Protein AF-A0A6G3YZV3-F1 (afdb_monomer_lite)

Structure (mmCIF, N/CA/C/O backbone):
data_AF-A0A6G3YZV3-F1
#
_entry.id   AF-A0A6G3YZV3-F1
#
loop_
_atom_site.group_PDB
_atom_site.id
_atom_site.type_symbol
_atom_site.label_atom_id
_atom_site.label_alt_id
_atom_site.label_comp_id
_atom_site.label_asym_id
_atom_site.label_entity_id
_atom_site.label_seq_id
_atom_site.pdbx_PDB_ins_code
_atom_site.Cartn_x
_atom_site.Cartn_y
_atom_site.Cartn_z
_atom_site.occupancy
_atom_site.B_iso_or_equiv
_atom_site.auth_seq_id
_atom_site.auth_comp_id
_atom_site.auth_asym_id
_atom_site.auth_atom_id
_atom_site.pdbx_PDB_model_num
ATOM 1 N N . MET A 1 1 ? -22.267 42.755 -6.526 1.00 36.94 1 MET A N 1
ATOM 2 C CA . MET A 1 1 ? -21.194 42.328 -7.449 1.00 36.94 1 MET A CA 1
ATOM 3 C C . MET A 1 1 ? -20.030 41.859 -6.596 1.00 36.94 1 MET A C 1
ATOM 5 O O . MET A 1 1 ? -19.203 42.670 -6.204 1.00 36.94 1 MET A O 1
ATOM 9 N N . GLU A 1 2 ? -20.039 40.585 -6.210 1.00 38.94 2 GLU A N 1
ATOM 10 C CA . GLU A 1 2 ? -18.930 39.961 -5.482 1.00 38.94 2 GLU A CA 1
ATOM 11 C C . GLU A 1 2 ? -17.816 39.616 -6.471 1.00 38.94 2 GLU A C 1
ATOM 13 O O . GLU A 1 2 ? -18.057 38.979 -7.495 1.00 38.94 2 GLU A O 1
ATOM 18 N N . THR A 1 3 ? -16.604 40.086 -6.192 1.00 43.03 3 THR A N 1
ATOM 19 C CA . THR A 1 3 ? -15.411 39.784 -6.979 1.00 43.03 3 THR A CA 1
ATOM 20 C C . THR A 1 3 ? -14.746 38.536 -6.404 1.00 43.03 3 THR A C 1
ATOM 22 O O . THR A 1 3 ? -14.088 38.584 -5.366 1.00 43.03 3 THR A O 1
ATOM 25 N N . SER A 1 4 ? -14.912 37.397 -7.080 1.00 42.75 4 SER A N 1
ATOM 26 C CA . SER A 1 4 ? -14.140 36.186 -6.791 1.00 42.75 4 SER A CA 1
ATOM 27 C C . SER A 1 4 ? -12.654 36.465 -7.024 1.00 42.75 4 SER A C 1
ATOM 29 O O . SER A 1 4 ? -12.211 36.655 -8.156 1.00 42.75 4 SER A O 1
ATOM 31 N N . LYS A 1 5 ? -11.874 36.517 -5.942 1.00 42.91 5 LYS A N 1
ATOM 32 C CA . LYS A 1 5 ? -10.411 36.574 -6.004 1.00 42.91 5 LYS A CA 1
ATOM 33 C C . LYS A 1 5 ? -9.869 35.161 -6.198 1.00 42.91 5 LYS A C 1
ATOM 35 O O . LYS A 1 5 ? -9.880 34.360 -5.270 1.00 42.91 5 LYS A O 1
ATOM 40 N N . SER A 1 6 ? -9.377 34.872 -7.396 1.00 34.59 6 SER A N 1
ATOM 41 C CA . SER A 1 6 ? -8.596 33.667 -7.675 1.00 34.59 6 SER A CA 1
ATOM 42 C C . SER A 1 6 ? -7.185 33.824 -7.101 1.00 34.59 6 SER A C 1
ATOM 44 O O . SER A 1 6 ? -6.475 34.768 -7.449 1.00 34.59 6 SER A O 1
ATOM 46 N N . LEU A 1 7 ? -6.775 32.911 -6.219 1.00 39.53 7 LEU A N 1
ATOM 47 C CA . LEU A 1 7 ? -5.383 32.790 -5.781 1.00 39.53 7 LEU A CA 1
ATOM 48 C C . LEU A 1 7 ? -4.605 31.962 -6.809 1.00 39.53 7 LEU A C 1
ATOM 50 O O . LEU A 1 7 ? -4.940 30.808 -7.061 1.00 39.53 7 LEU A O 1
ATOM 54 N N . ILE A 1 8 ? -3.557 32.555 -7.380 1.00 38.56 8 ILE A N 1
ATOM 55 C CA . ILE A 1 8 ? -2.564 31.860 -8.203 1.00 38.56 8 ILE A CA 1
ATOM 56 C C . ILE A 1 8 ? -1.338 31.627 -7.322 1.00 38.56 8 ILE A C 1
ATOM 58 O O . ILE A 1 8 ? -0.731 32.582 -6.839 1.00 38.56 8 ILE A O 1
ATOM 62 N N . ILE A 1 9 ? -0.982 30.362 -7.102 1.00 41.44 9 ILE A N 1
ATOM 63 C CA . ILE A 1 9 ? 0.268 29.981 -6.441 1.00 41.44 9 ILE A CA 1
ATOM 64 C C . ILE A 1 9 ? 1.315 29.802 -7.542 1.00 41.44 9 ILE A C 1
ATOM 66 O O . ILE A 1 9 ? 1.202 28.894 -8.362 1.00 41.44 9 ILE A O 1
ATOM 70 N N . ALA A 1 10 ? 2.319 30.676 -7.576 1.00 40.38 10 ALA A N 1
ATOM 71 C CA . ALA A 1 10 ? 3.478 30.515 -8.446 1.00 40.38 10 ALA A CA 1
ATOM 72 C C . ALA A 1 10 ? 4.600 29.817 -7.665 1.00 40.38 10 ALA A C 1
ATOM 74 O O . ALA A 1 10 ? 5.069 30.341 -6.654 1.00 40.38 10 ALA A O 1
ATOM 75 N N . LEU A 1 11 ? 5.042 28.645 -8.131 1.00 39.53 11 LEU A N 1
ATOM 76 C CA . LEU A 1 11 ? 6.294 28.053 -7.661 1.00 39.53 11 LEU A CA 1
ATOM 77 C C . LEU A 1 11 ? 7.450 28.833 -8.294 1.00 39.53 11 LEU A C 1
ATOM 79 O O . LEU A 1 11 ? 7.690 28.725 -9.496 1.00 39.53 11 LEU A O 1
ATOM 83 N N . VAL A 1 12 ? 8.156 29.624 -7.489 1.00 40.03 12 VAL A N 1
ATOM 84 C CA . VAL A 1 12 ? 9.384 30.299 -7.920 1.00 40.03 12 VAL A CA 1
ATOM 85 C C . VAL A 1 12 ? 10.558 29.337 -7.704 1.00 40.03 12 VAL A C 1
ATOM 87 O O . VAL A 1 12 ? 10.767 28.885 -6.576 1.00 40.03 12 VAL A O 1
ATOM 90 N N . PRO A 1 13 ? 11.335 28.996 -8.747 1.00 38.62 13 PRO A N 1
ATOM 91 C CA . PRO A 1 13 ? 12.540 28.193 -8.588 1.00 38.62 13 PRO A CA 1
ATOM 92 C C . PRO A 1 13 ? 13.545 28.902 -7.664 1.00 38.62 13 PRO A C 1
ATOM 94 O O . PRO A 1 13 ? 13.693 30.124 -7.752 1.00 38.62 13 PRO A O 1
ATOM 97 N N . PRO A 1 14 ? 14.311 28.166 -6.838 1.00 48.12 14 PRO A N 1
ATOM 98 C CA . PRO A 1 14 ? 15.181 28.747 -5.805 1.00 48.12 14 PRO A CA 1
ATOM 99 C C . PRO A 1 14 ? 16.233 29.723 -6.356 1.00 48.12 14 PRO A C 1
ATOM 101 O O . PRO A 1 14 ? 16.733 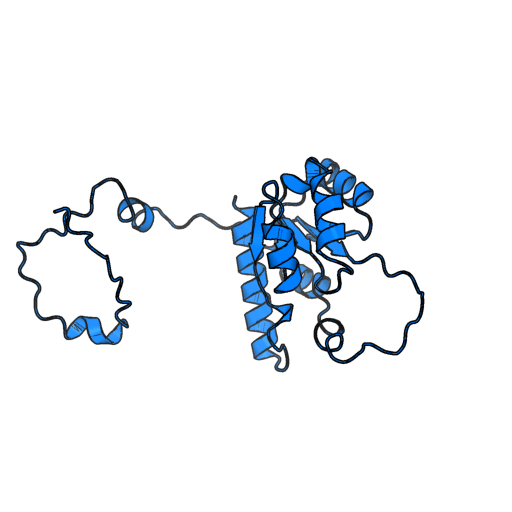30.581 -5.637 1.00 48.12 14 PRO A O 1
ATOM 104 N N . GLN A 1 15 ? 16.541 29.636 -7.649 1.00 42.00 15 GLN A N 1
ATOM 105 C CA . GLN A 1 15 ? 17.595 30.418 -8.297 1.00 42.00 15 GLN A CA 1
ATOM 106 C C . GLN A 1 15 ? 17.129 31.814 -8.745 1.00 42.00 15 GLN A C 1
ATOM 108 O O . GLN A 1 15 ? 17.954 32.651 -9.097 1.00 42.00 15 GLN A O 1
ATOM 113 N N . GLN A 1 16 ? 15.820 32.090 -8.705 1.00 42.53 16 GLN A N 1
ATOM 114 C CA . GLN A 1 16 ? 15.244 33.396 -9.055 1.00 42.53 16 GLN A CA 1
ATOM 115 C C . GLN A 1 16 ? 14.928 34.272 -7.831 1.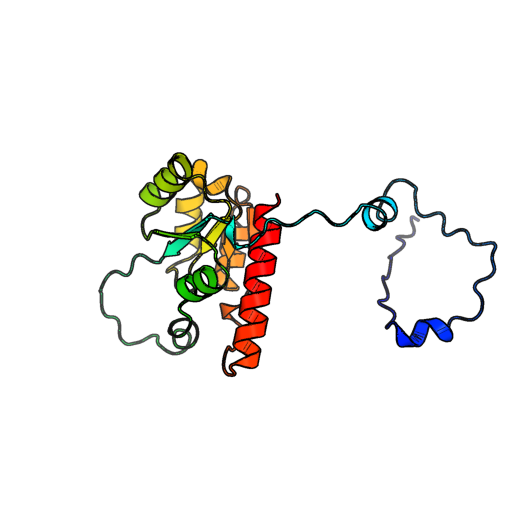00 42.53 16 GLN A C 1
ATOM 117 O O . GLN A 1 16 ? 14.504 35.414 -7.993 1.00 42.53 16 GLN A O 1
ATOM 122 N N . SER A 1 17 ? 15.192 33.790 -6.608 1.00 47.44 17 SER A N 1
ATOM 123 C CA . SER A 1 17 ? 14.938 34.554 -5.375 1.00 47.44 17 SER A CA 1
ATOM 124 C C . SER A 1 17 ? 15.786 35.828 -5.261 1.00 47.44 17 SER A C 1
ATOM 126 O O . SER A 1 17 ? 15.378 36.760 -4.580 1.00 47.44 17 SER A O 1
ATOM 128 N N . ALA A 1 18 ? 16.940 35.891 -5.934 1.00 45.91 18 ALA A N 1
ATOM 129 C CA . ALA A 1 18 ? 17.845 37.045 -5.906 1.00 45.91 18 ALA A CA 1
ATOM 130 C C . ALA A 1 18 ? 17.424 38.200 -6.841 1.00 45.91 18 ALA A C 1
ATOM 132 O O . ALA A 1 18 ? 18.008 39.277 -6.779 1.00 45.91 18 ALA A O 1
ATOM 133 N N . LEU A 1 19 ? 16.439 37.978 -7.721 1.00 43.38 19 LEU A N 1
ATOM 134 C CA . LEU A 1 19 ? 15.953 38.963 -8.702 1.00 43.38 19 LEU A CA 1
ATOM 135 C C . LEU A 1 19 ? 14.640 39.640 -8.282 1.00 43.38 19 LEU A C 1
ATOM 137 O O . LEU A 1 19 ? 14.215 40.608 -8.913 1.00 43.38 19 LEU A O 1
ATOM 141 N N . LEU A 1 20 ? 14.015 39.167 -7.201 1.00 44.22 20 LEU A N 1
ATOM 142 C CA . LEU A 1 20 ? 12.987 39.912 -6.484 1.00 44.22 20 LEU A CA 1
ATOM 143 C C . LEU A 1 20 ? 13.703 41.015 -5.705 1.00 44.22 20 LEU A C 1
ATOM 145 O O . LEU A 1 20 ? 14.197 40.786 -4.605 1.00 44.22 20 LEU A O 1
ATOM 149 N N . GLY A 1 21 ? 13.818 42.191 -6.329 1.00 42.72 21 GLY A N 1
ATOM 150 C CA . GLY A 1 21 ? 14.315 43.395 -5.669 1.00 42.72 21 GLY A CA 1
ATOM 151 C C . GLY A 1 21 ? 13.645 43.595 -4.309 1.00 42.72 21 GLY A C 1
ATOM 152 O O . GLY A 1 21 ? 12.504 43.170 -4.122 1.00 42.72 21 GLY A O 1
ATOM 153 N N . GLU A 1 22 ? 14.391 44.204 -3.384 1.00 42.81 22 GLU A N 1
ATOM 154 C CA . GLU A 1 22 ? 14.010 44.435 -1.987 1.00 42.81 22 GLU A CA 1
ATOM 155 C C . GLU A 1 22 ? 12.512 44.731 -1.861 1.00 42.81 22 GLU A C 1
ATOM 157 O O . GLU A 1 22 ? 12.022 45.791 -2.263 1.00 42.81 22 GLU A O 1
ATOM 162 N N . LEU A 1 23 ? 11.767 43.743 -1.362 1.00 47.50 23 LEU A N 1
ATOM 163 C CA . LEU A 1 23 ? 10.353 43.910 -1.075 1.00 47.50 23 LEU A CA 1
ATOM 164 C C . LEU A 1 23 ? 10.244 45.020 -0.019 1.00 47.50 23 LEU A C 1
ATOM 166 O O . LEU A 1 23 ? 10.905 44.918 1.016 1.00 47.50 23 LEU A O 1
ATOM 170 N N . PRO A 1 24 ? 9.453 46.082 -0.254 1.00 41.00 24 PRO A N 1
ATOM 171 C CA . PRO A 1 24 ? 9.311 47.156 0.716 1.00 41.00 24 PRO A CA 1
ATOM 172 C C . PRO A 1 24 ? 8.819 46.572 2.044 1.00 41.00 24 PRO A C 1
ATOM 174 O O . PRO A 1 24 ? 7.818 45.851 2.076 1.00 41.00 24 PRO A O 1
ATOM 177 N N . ALA A 1 25 ? 9.549 46.887 3.117 1.00 49.62 25 ALA A N 1
ATOM 178 C CA . ALA A 1 25 ? 9.408 46.326 4.463 1.00 49.62 25 ALA A CA 1
ATOM 179 C C . ALA A 1 25 ? 7.998 46.453 5.080 1.00 49.62 25 ALA A C 1
ATOM 181 O O . ALA A 1 25 ? 7.695 45.778 6.058 1.00 49.62 25 ALA A O 1
ATOM 182 N N . ASP A 1 26 ? 7.114 47.253 4.481 1.00 40.16 26 ASP A N 1
ATOM 183 C CA . ASP A 1 26 ? 5.794 47.586 5.027 1.00 40.16 26 ASP A CA 1
ATOM 184 C C . ASP A 1 26 ? 4.659 46.666 4.553 1.00 40.16 26 ASP A C 1
ATOM 186 O O . ASP A 1 26 ? 3.483 46.907 4.834 1.00 40.16 26 ASP A O 1
ATOM 190 N N . ARG A 1 27 ? 4.976 45.581 3.844 1.00 43.22 27 ARG A N 1
ATOM 191 C CA . ARG A 1 27 ? 4.049 44.457 3.705 1.00 43.22 27 ARG A CA 1
ATOM 192 C C . ARG A 1 27 ? 4.543 43.313 4.562 1.00 43.22 27 ARG A C 1
ATOM 194 O O . ARG A 1 27 ? 5.061 42.320 4.055 1.00 43.22 27 ARG A O 1
ATOM 201 N N . GLU A 1 28 ? 4.277 43.426 5.862 1.00 43.69 28 GLU A N 1
ATOM 202 C CA . GLU A 1 28 ? 3.943 42.239 6.633 1.00 43.69 28 GLU A CA 1
ATOM 203 C C . GLU A 1 28 ? 2.888 41.496 5.815 1.00 43.69 28 GLU A C 1
ATOM 205 O O . GLU A 1 28 ? 1.745 41.936 5.657 1.00 43.69 28 GLU A O 1
ATOM 210 N N . LEU A 1 29 ? 3.318 40.411 5.175 1.00 48.28 29 LEU A N 1
ATOM 211 C CA . LEU A 1 29 ? 2.427 39.378 4.702 1.00 48.28 29 LEU A CA 1
ATOM 212 C C . LEU A 1 29 ? 1.706 38.935 5.966 1.00 48.28 29 LEU A C 1
ATOM 214 O O . LEU A 1 29 ? 2.211 38.095 6.697 1.00 48.28 29 LEU A O 1
ATOM 218 N N . LEU A 1 30 ? 0.575 39.574 6.263 1.00 45.28 30 LEU A N 1
ATOM 219 C CA . LEU A 1 30 ? -0.385 39.155 7.265 1.00 45.28 30 LEU A CA 1
ATOM 220 C C . LEU A 1 30 ? -0.967 37.850 6.732 1.00 45.28 30 LEU A C 1
ATOM 222 O O . LEU A 1 30 ? -2.078 37.800 6.201 1.00 45.28 30 LEU A O 1
ATOM 226 N N . TRP A 1 31 ? -0.153 36.795 6.778 1.00 49.28 31 TRP A N 1
ATOM 227 C CA . TRP A 1 31 ? -0.632 35.438 6.689 1.00 49.28 31 TRP A CA 1
ATOM 228 C C . TRP A 1 31 ? -1.706 35.349 7.771 1.00 49.28 31 TRP A C 1
ATOM 230 O O . TRP A 1 31 ? -1.443 35.716 8.920 1.00 49.28 31 TRP A O 1
ATOM 240 N N . PRO A 1 32 ? -2.947 34.969 7.431 1.00 47.00 32 PRO A N 1
ATOM 241 C CA . PRO A 1 32 ? -3.948 34.759 8.458 1.00 47.00 32 PRO A CA 1
ATOM 242 C C . PRO A 1 32 ? -3.336 33.798 9.478 1.00 47.00 32 PRO A C 1
ATOM 244 O O . PRO A 1 32 ? -2.856 32.728 9.098 1.00 47.00 32 PRO A O 1
ATOM 247 N N . ALA A 1 33 ? -3.322 34.200 10.752 1.00 50.12 33 ALA A N 1
ATOM 248 C CA . ALA A 1 33 ? -2.628 33.531 11.860 1.00 50.12 33 ALA A CA 1
ATOM 249 C C . ALA A 1 33 ? -3.025 32.053 12.076 1.00 50.12 33 ALA A C 1
ATOM 251 O O . ALA A 1 33 ? -2.497 31.381 12.956 1.00 50.12 33 ALA A O 1
ATOM 252 N N . ASN A 1 34 ? -3.939 31.534 11.256 1.00 51.69 34 ASN A N 1
ATOM 253 C CA . ASN A 1 34 ? -4.623 30.272 11.450 1.00 51.69 34 ASN A CA 1
ATOM 254 C C . ASN A 1 34 ? -4.375 29.248 10.331 1.00 51.69 34 ASN A C 1
ATOM 256 O O . ASN A 1 34 ? -4.909 28.149 10.426 1.00 51.69 34 ASN A O 1
ATOM 260 N N . THR A 1 35 ? -3.600 29.540 9.280 1.00 60.69 35 THR A N 1
ATOM 261 C CA . THR A 1 35 ? -3.472 28.592 8.154 1.00 60.69 35 THR A CA 1
ATOM 262 C C . THR A 1 35 ? -2.111 28.660 7.459 1.00 60.69 35 THR A C 1
ATOM 264 O O . THR A 1 35 ? -1.636 29.731 7.095 1.00 60.69 35 THR A O 1
ATOM 267 N N . LEU A 1 36 ? -1.507 27.484 7.256 1.00 55.38 36 LEU A N 1
ATOM 268 C CA . LEU A 1 36 ? -0.228 27.186 6.586 1.00 55.38 36 LEU A CA 1
ATOM 269 C C . LEU A 1 36 ? 1.054 27.692 7.261 1.00 55.38 36 LEU A C 1
ATOM 271 O O . LEU A 1 36 ? 1.978 26.900 7.404 1.00 55.38 36 LEU A O 1
ATOM 275 N N . GLY A 1 37 ? 1.124 28.938 7.736 1.00 61.72 37 GLY A N 1
ATOM 276 C CA . GLY A 1 37 ? 2.330 29.447 8.415 1.00 61.72 37 GLY A CA 1
ATOM 277 C C . GLY A 1 37 ? 2.692 28.635 9.666 1.00 61.72 37 GLY A C 1
ATOM 278 O O . GLY A 1 37 ? 3.841 28.250 9.857 1.00 61.72 37 GLY A O 1
ATOM 279 N N . SER A 1 38 ? 1.686 28.273 10.465 1.00 59.91 38 SER A N 1
ATOM 280 C CA . SER A 1 38 ? 1.844 27.392 11.626 1.00 59.91 38 SER A CA 1
ATOM 281 C C . SER A 1 38 ? 2.246 25.963 11.252 1.00 59.91 38 SER A C 1
ATOM 283 O O . SER A 1 38 ? 3.000 25.345 11.992 1.00 59.91 38 SER A O 1
ATOM 285 N N . VAL A 1 39 ? 1.798 25.450 10.101 1.00 61.94 39 VAL A N 1
ATOM 286 C CA . VAL A 1 39 ? 2.167 24.115 9.591 1.00 61.94 39 VAL A CA 1
ATOM 287 C C . VAL A 1 39 ? 3.626 24.091 9.137 1.00 61.94 39 VAL A C 1
ATOM 289 O O . VAL A 1 39 ? 4.336 23.133 9.410 1.00 61.94 39 VAL A O 1
ATOM 292 N N . LEU A 1 40 ? 4.100 25.160 8.491 1.00 61.75 40 LEU A N 1
ATOM 293 C CA . LEU A 1 40 ? 5.492 25.276 8.039 1.00 61.75 40 LEU A CA 1
ATOM 294 C C . LEU A 1 40 ? 6.488 25.447 9.196 1.00 61.75 40 LEU A C 1
ATOM 296 O O . LEU A 1 40 ? 7.667 25.146 9.034 1.00 61.75 40 LEU A O 1
ATOM 300 N N . LEU A 1 41 ? 6.018 25.931 10.349 1.00 67.31 41 LEU A N 1
ATOM 301 C CA . LEU A 1 41 ? 6.812 26.099 11.570 1.00 67.31 41 LEU A CA 1
ATOM 302 C C . LEU A 1 41 ? 6.752 24.879 12.503 1.00 67.31 41 LEU A C 1
ATOM 304 O O . LEU A 1 41 ? 7.507 24.824 13.476 1.00 67.31 41 LEU A O 1
ATOM 308 N N . GLN A 1 42 ? 5.873 23.906 12.240 1.00 62.53 42 GLN A N 1
ATOM 309 C CA . GLN A 1 42 ? 5.866 22.647 12.980 1.00 62.53 42 GLN A CA 1
ATOM 310 C C . GLN A 1 42 ? 7.096 21.814 12.592 1.00 62.53 42 GLN A C 1
ATOM 312 O O . GLN A 1 42 ? 7.434 21.739 11.408 1.00 62.53 42 GLN A O 1
ATOM 317 N N . PRO A 1 43 ? 7.777 21.170 13.561 1.00 62.47 43 PRO A N 1
ATOM 318 C CA . PRO A 1 43 ? 8.809 20.204 13.222 1.00 62.47 43 PRO A CA 1
ATOM 319 C C . PRO A 1 43 ? 8.185 19.111 12.341 1.00 62.47 43 PRO A C 1
ATOM 321 O O . PRO A 1 43 ? 7.054 18.693 12.616 1.00 62.47 43 PRO A O 1
ATOM 324 N N . PRO A 1 44 ? 8.880 18.654 11.283 1.00 66.12 44 PRO A N 1
ATOM 325 C CA . PRO A 1 44 ? 8.351 17.610 10.421 1.00 66.12 44 PRO A CA 1
ATOM 326 C C . PRO A 1 44 ? 7.996 16.382 11.271 1.00 66.12 44 PRO A C 1
ATOM 328 O O . PRO A 1 44 ? 8.762 16.038 12.181 1.00 66.12 44 PRO A O 1
ATOM 331 N N . PRO A 1 45 ? 6.845 15.731 11.019 1.00 68.56 45 PRO A N 1
ATOM 332 C CA . PRO A 1 45 ? 6.451 14.550 11.773 1.00 68.56 45 PRO A CA 1
ATOM 333 C C . PRO A 1 45 ? 7.567 13.505 11.700 1.00 68.56 45 PRO A C 1
ATOM 335 O O . PRO A 1 45 ? 8.096 13.219 10.624 1.00 68.56 45 PRO A O 1
ATOM 338 N N . SER A 1 46 ? 7.957 12.952 12.851 1.00 78.31 46 SER A N 1
ATOM 339 C CA . SER A 1 46 ? 8.978 11.909 12.893 1.00 78.31 46 SER A CA 1
ATOM 340 C C . SER A 1 46 ? 8.408 10.643 12.271 1.00 78.31 46 SER A C 1
ATOM 342 O O . SER A 1 46 ? 7.490 10.034 12.822 1.00 78.31 46 SER A O 1
ATOM 344 N N . LEU A 1 47 ? 8.952 10.251 11.128 1.00 84.19 47 LEU A N 1
ATOM 345 C CA . LEU A 1 47 ? 8.507 9.059 10.430 1.00 84.19 47 LEU A CA 1
ATOM 346 C C . LEU A 1 47 ? 9.038 7.788 11.100 1.00 84.19 47 LEU A C 1
ATOM 348 O O . LEU A 1 47 ? 10.194 7.764 11.537 1.00 84.19 47 LEU A O 1
ATOM 352 N N . PRO A 1 48 ? 8.224 6.720 11.177 1.00 86.88 48 PRO A N 1
ATOM 353 C CA . PRO A 1 48 ? 8.669 5.445 11.717 1.00 86.88 48 PRO A CA 1
ATOM 354 C C . PRO A 1 48 ? 9.826 4.898 10.881 1.00 86.88 48 PRO A C 1
ATOM 356 O O . PRO A 1 48 ? 9.837 5.007 9.657 1.00 86.88 48 PRO A O 1
ATOM 359 N N . SER A 1 49 ? 10.824 4.302 11.530 1.00 89.75 49 SER A N 1
ATOM 360 C CA . SER A 1 49 ? 11.906 3.623 10.815 1.00 89.75 49 SER A CA 1
ATOM 361 C C . SER A 1 49 ? 11.363 2.394 10.067 1.00 89.75 49 SER A C 1
ATOM 363 O O . SER A 1 49 ? 10.517 1.693 10.626 1.00 89.75 49 SER A O 1
ATOM 365 N N . PRO A 1 50 ? 11.858 2.072 8.856 1.00 87.94 50 PRO A N 1
ATOM 366 C CA . PRO A 1 50 ? 11.321 0.966 8.055 1.00 87.94 50 PRO A CA 1
ATOM 367 C C . PRO A 1 50 ? 11.386 -0.392 8.770 1.00 87.94 50 PRO A C 1
ATOM 369 O O . PRO A 1 50 ? 10.460 -1.188 8.687 1.00 87.94 50 PRO A O 1
ATOM 372 N N . ASN A 1 51 ? 12.428 -0.618 9.577 1.00 91.56 51 ASN A N 1
ATOM 373 C CA . ASN A 1 51 ? 12.609 -1.838 10.371 1.00 91.56 51 ASN A CA 1
ATOM 374 C C . ASN A 1 51 ? 11.584 -2.050 11.500 1.00 91.56 51 ASN A C 1
ATOM 376 O O . ASN A 1 51 ? 11.582 -3.100 12.141 1.00 91.56 51 ASN A O 1
ATOM 380 N N . ARG A 1 52 ? 10.740 -1.053 11.776 1.00 92.56 52 ARG A N 1
ATOM 381 C CA . ARG A 1 52 ? 9.633 -1.154 12.732 1.00 92.56 52 ARG A CA 1
ATOM 382 C C . ARG A 1 52 ? 8.289 -1.375 12.050 1.00 92.56 52 ARG A C 1
ATOM 384 O O . ARG A 1 52 ? 7.327 -1.638 12.759 1.00 92.56 52 ARG A O 1
ATOM 391 N N . LEU A 1 53 ? 8.233 -1.274 10.721 1.00 95.56 53 LEU A N 1
ATOM 392 C CA . LEU A 1 53 ? 7.001 -1.419 9.963 1.00 95.56 53 LEU A CA 1
ATOM 393 C C . LEU A 1 53 ? 6.675 -2.892 9.728 1.00 95.56 53 LEU A C 1
ATOM 395 O O . LEU A 1 53 ? 7.504 -3.655 9.225 1.00 95.56 53 LEU A O 1
ATOM 399 N N . THR A 1 54 ? 5.443 -3.270 10.049 1.00 97.00 54 THR A N 1
ATOM 400 C CA . THR A 1 54 ? 4.821 -4.531 9.654 1.00 97.00 54 THR A CA 1
ATOM 401 C C . THR A 1 54 ? 3.794 -4.254 8.563 1.00 97.00 54 THR A C 1
ATOM 403 O O . THR A 1 54 ? 2.811 -3.553 8.779 1.00 97.00 54 THR A O 1
ATOM 406 N N . LEU A 1 55 ? 4.020 -4.804 7.378 1.00 97.25 55 LEU A N 1
ATOM 407 C CA . LEU A 1 55 ? 3.191 -4.606 6.197 1.00 97.25 55 LEU A CA 1
ATOM 408 C C . LEU A 1 55 ? 2.286 -5.815 5.988 1.00 97.25 55 LEU A C 1
ATOM 410 O O . LEU A 1 55 ? 2.742 -6.953 6.095 1.00 97.25 55 LEU A O 1
ATOM 414 N N . LEU A 1 56 ? 1.033 -5.568 5.630 1.00 97.56 56 LEU A N 1
ATOM 415 C CA . LEU A 1 56 ? 0.120 -6.578 5.111 1.00 97.56 56 LEU A CA 1
ATOM 416 C C . LEU A 1 56 ? 0.115 -6.488 3.580 1.00 97.56 56 LEU A C 1
ATOM 418 O O . LEU A 1 56 ? -0.400 -5.527 3.016 1.00 97.56 56 LEU A O 1
ATOM 422 N N . TYR A 1 57 ? 0.731 -7.451 2.903 1.00 96.50 57 TYR A N 1
ATOM 423 C CA . TYR A 1 57 ? 0.795 -7.494 1.445 1.00 96.50 57 TYR A CA 1
ATOM 424 C C . TYR A 1 57 ? -0.352 -8.352 0.905 1.00 96.50 57 TYR A C 1
ATOM 426 O O . TYR A 1 57 ? -0.379 -9.564 1.126 1.00 96.50 57 TYR A O 1
ATOM 434 N N . LEU A 1 58 ? -1.304 -7.704 0.234 1.00 94.94 58 LEU A N 1
ATOM 435 C CA . LEU A 1 58 ? -2.535 -8.302 -0.275 1.00 94.94 58 LEU A CA 1
ATOM 436 C C . LEU A 1 58 ? -2.325 -8.793 -1.708 1.00 94.94 58 LEU A C 1
ATOM 438 O O . LEU A 1 58 ? -2.173 -7.985 -2.626 1.00 94.94 58 LEU A O 1
ATOM 442 N N . LYS A 1 59 ? -2.307 -10.112 -1.884 1.00 91.44 59 LYS A N 1
ATOM 443 C CA . LYS A 1 59 ? -2.013 -10.794 -3.146 1.00 91.44 59 LYS A CA 1
ATOM 444 C C . LYS A 1 59 ? -3.294 -11.149 -3.896 1.00 91.44 59 LYS A C 1
ATOM 446 O O . LYS A 1 59 ? -4.319 -11.403 -3.268 1.00 91.44 59 LYS A O 1
ATOM 451 N N . PRO A 1 60 ? -3.244 -11.228 -5.234 1.00 82.50 60 PRO A N 1
ATOM 452 C CA . PRO A 1 60 ? -4.343 -11.794 -5.998 1.00 82.50 60 PRO A CA 1
ATOM 453 C C . PRO A 1 60 ? -4.528 -13.276 -5.681 1.00 82.50 60 PRO A C 1
ATOM 455 O O . PRO A 1 60 ? -3.558 -14.032 -5.606 1.00 82.50 60 PRO A O 1
ATOM 458 N N . ILE A 1 61 ? -5.788 -13.703 -5.606 1.00 75.81 61 ILE A N 1
ATOM 459 C CA . ILE A 1 61 ? -6.145 -15.119 -5.685 1.00 75.81 61 ILE A CA 1
ATOM 460 C C . ILE A 1 61 ? -5.958 -15.539 -7.144 1.00 75.81 61 ILE A C 1
ATOM 462 O O . ILE A 1 61 ? -6.824 -15.314 -7.993 1.00 75.81 61 ILE A O 1
ATOM 466 N N . ILE A 1 62 ? -4.799 -16.112 -7.464 1.00 65.81 62 ILE A N 1
ATOM 467 C CA . ILE A 1 62 ? -4.543 -16.660 -8.796 1.00 65.81 62 ILE A CA 1
ATOM 468 C C . ILE A 1 62 ? -5.290 -17.990 -8.880 1.00 65.81 62 ILE A C 1
ATOM 470 O O . ILE A 1 62 ? -4.823 -19.017 -8.397 1.00 65.81 62 ILE A O 1
ATOM 474 N N . SER A 1 63 ? -6.472 -17.977 -9.491 1.00 56.53 63 SER A N 1
ATOM 475 C CA . SER A 1 63 ? -7.077 -19.220 -9.966 1.00 56.53 63 SER A CA 1
ATOM 476 C C . SER A 1 63 ? -6.247 -19.696 -11.158 1.00 56.53 63 SER A C 1
ATOM 478 O O . SER A 1 63 ? -6.113 -18.952 -12.126 1.00 56.53 63 SER A O 1
ATOM 480 N N . GLU A 1 64 ? -5.682 -20.903 -11.099 1.00 52.25 64 GLU A N 1
ATOM 481 C CA . GLU A 1 64 ? -4.854 -21.532 -12.151 1.00 52.25 64 GLU A CA 1
ATOM 482 C C . GLU A 1 64 ? -5.633 -21.847 -13.454 1.00 52.25 64 GLU A C 1
ATOM 484 O O . GLU A 1 64 ? -5.407 -22.862 -14.107 1.00 52.25 64 GLU A O 1
ATOM 489 N N . ILE A 1 65 ? -6.586 -21.005 -13.857 1.00 47.12 65 ILE A N 1
ATOM 490 C CA . ILE A 1 65 ? -7.343 -21.181 -15.093 1.00 47.12 65 ILE A CA 1
ATOM 491 C C . ILE A 1 65 ? -6.650 -20.382 -16.198 1.00 47.12 65 ILE A C 1
ATOM 493 O O . ILE A 1 65 ? -6.922 -19.198 -16.414 1.00 47.12 65 ILE A O 1
ATOM 497 N N . GLU A 1 66 ? -5.739 -21.070 -16.883 1.00 44.53 66 GLU A N 1
ATOM 498 C CA . GLU A 1 66 ? -5.061 -20.657 -18.113 1.00 44.53 66 GLU A CA 1
ATOM 499 C C . GLU A 1 66 ? -6.008 -19.928 -19.089 1.00 44.53 66 GLU A C 1
ATOM 501 O O . GLU A 1 66 ? -6.922 -20.525 -19.655 1.00 44.53 66 GLU A O 1
ATOM 506 N N . HIS A 1 67 ? -5.762 -18.639 -19.343 1.00 42.31 67 HIS A N 1
ATOM 507 C CA . HIS A 1 67 ? -6.333 -17.912 -20.482 1.00 42.31 67 HIS A CA 1
ATOM 508 C C . HIS A 1 67 ? -5.199 -17.204 -21.246 1.00 42.31 67 HIS A C 1
ATOM 510 O O . HIS A 1 67 ? -4.776 -16.122 -20.839 1.00 42.31 67 HIS A O 1
ATOM 516 N N . PRO A 1 68 ? -4.697 -17.773 -22.363 1.00 41.47 68 PRO A N 1
ATOM 517 C CA . PRO A 1 68 ? -3.457 -17.323 -23.013 1.00 41.47 68 PRO A CA 1
ATOM 518 C C . PRO A 1 68 ? -3.536 -16.025 -23.845 1.00 41.47 68 PRO A C 1
ATOM 520 O O . PRO A 1 68 ? -2.643 -15.774 -24.656 1.00 41.47 68 PRO A O 1
ATOM 523 N N . HIS A 1 69 ? -4.595 -15.208 -23.755 1.00 41.72 69 HIS A N 1
ATOM 524 C CA . HIS A 1 69 ? -4.908 -14.246 -24.833 1.00 41.72 69 HIS A CA 1
ATOM 525 C C . HIS A 1 69 ? -5.124 -12.771 -24.444 1.00 41.72 69 HIS A C 1
ATOM 527 O O . HIS A 1 69 ? -5.628 -12.009 -25.264 1.00 41.72 69 HIS A O 1
ATOM 533 N N . GLN A 1 70 ? -4.665 -12.305 -23.275 1.00 44.59 70 GLN A N 1
ATOM 534 C CA . GLN A 1 70 ? -4.672 -10.863 -22.941 1.00 44.59 70 GLN A CA 1
ATOM 535 C C . GLN A 1 70 ? -3.347 -10.368 -22.323 1.00 44.59 70 GLN A C 1
ATOM 537 O O . GLN A 1 70 ? -3.319 -9.738 -21.274 1.00 44.59 70 GLN A O 1
ATOM 542 N N . HIS A 1 71 ? -2.215 -10.618 -22.989 1.00 46.78 71 HIS A N 1
ATOM 543 C CA . HIS A 1 71 ? -0.872 -10.382 -22.430 1.00 46.78 71 HIS A CA 1
ATOM 544 C C . HIS A 1 71 ? -0.113 -9.153 -22.972 1.00 46.78 71 HIS A C 1
ATOM 546 O O . HIS A 1 71 ? 1.102 -9.226 -23.157 1.00 46.78 71 HIS A O 1
ATOM 552 N N . GLN A 1 72 ? -0.761 -8.009 -23.225 1.00 46.34 72 GLN A N 1
ATOM 553 C CA . GLN A 1 72 ? -0.011 -6.796 -23.623 1.00 46.34 72 GLN A CA 1
ATOM 554 C C . GLN A 1 72 ? 0.191 -5.750 -22.518 1.00 46.34 72 GLN A C 1
ATOM 556 O O . GLN A 1 72 ? 1.132 -4.976 -22.631 1.00 46.34 72 GLN A O 1
ATOM 561 N N . HIS A 1 73 ? -0.558 -5.790 -21.408 1.00 45.09 73 HIS A N 1
ATOM 562 C CA . HIS A 1 73 ? -0.327 -4.893 -20.257 1.00 45.09 73 HIS A CA 1
ATOM 563 C C . HIS A 1 73 ? 0.217 -5.600 -18.996 1.00 45.09 73 HIS A C 1
ATOM 565 O O . HIS A 1 73 ? 0.637 -4.938 -18.057 1.00 45.09 73 HIS A O 1
ATOM 571 N N . GLN A 1 74 ? 0.278 -6.938 -18.971 1.00 47.28 74 GLN A N 1
ATOM 572 C CA . GLN A 1 74 ? 0.682 -7.715 -17.781 1.00 47.28 74 GLN A CA 1
ATOM 573 C C . GLN A 1 74 ? 2.203 -7.916 -17.614 1.00 47.28 74 GLN A C 1
ATOM 575 O O . GLN A 1 74 ? 2.645 -8.410 -16.581 1.00 47.28 74 GLN A O 1
ATOM 580 N N . HIS A 1 75 ? 3.029 -7.552 -18.601 1.00 44.38 75 HIS A N 1
ATOM 581 C CA . HIS A 1 75 ? 4.445 -7.950 -18.621 1.00 44.38 75 HIS A CA 1
ATOM 582 C C . HIS A 1 75 ? 5.403 -7.067 -17.797 1.00 44.38 75 HIS A C 1
ATOM 584 O O . HIS A 1 75 ? 6.551 -7.463 -17.609 1.00 44.38 75 HIS A O 1
ATOM 590 N N . GLN A 1 76 ? 4.978 -5.907 -17.283 1.00 48.53 76 GLN A N 1
ATOM 591 C CA . GLN A 1 76 ? 5.871 -5.020 -16.513 1.00 48.53 76 GLN A CA 1
ATOM 592 C C . GLN A 1 76 ? 5.768 -5.210 -14.991 1.00 48.53 76 GLN A C 1
ATOM 594 O O . GLN A 1 76 ? 6.788 -5.174 -14.305 1.00 48.53 76 GLN A O 1
ATOM 599 N N . ALA A 1 77 ? 4.577 -5.495 -14.456 1.00 48.56 77 ALA A N 1
ATOM 600 C CA . ALA A 1 77 ? 4.379 -5.696 -13.017 1.00 48.56 77 ALA A CA 1
ATOM 601 C C . ALA A 1 77 ? 4.898 -7.059 -12.507 1.00 48.56 77 ALA A C 1
ATOM 603 O O . ALA A 1 77 ? 5.325 -7.162 -11.360 1.00 48.56 77 ALA A O 1
ATOM 604 N N . GLY A 1 78 ? 4.950 -8.088 -13.366 1.00 49.19 78 GLY A N 1
ATOM 605 C CA . GLY A 1 78 ? 5.415 -9.437 -13.004 1.00 49.19 78 GLY A CA 1
ATOM 606 C C . GLY A 1 78 ? 6.919 -9.576 -12.712 1.00 49.19 78 GLY A C 1
ATOM 607 O O . GLY A 1 78 ? 7.355 -10.637 -12.275 1.00 49.19 78 GLY A O 1
ATOM 608 N N . LEU A 1 79 ? 7.724 -8.529 -12.936 1.00 52.44 79 LEU A N 1
ATOM 609 C CA . LEU A 1 79 ? 9.176 -8.540 -12.696 1.00 52.44 79 LEU A CA 1
ATOM 610 C C . LEU A 1 79 ? 9.591 -7.935 -11.345 1.00 52.44 79 LEU A C 1
ATOM 612 O O . LEU A 1 79 ? 10.760 -8.032 -10.966 1.00 52.44 79 LEU A O 1
ATOM 616 N N . LEU A 1 80 ? 8.664 -7.319 -10.607 1.00 67.69 80 LEU A N 1
ATOM 617 C CA . LEU A 1 80 ? 8.958 -6.678 -9.328 1.00 67.69 80 LEU A CA 1
ATOM 618 C C . LEU A 1 80 ? 8.522 -7.581 -8.177 1.00 67.69 80 LEU A C 1
ATOM 620 O O . LEU A 1 80 ? 7.350 -7.63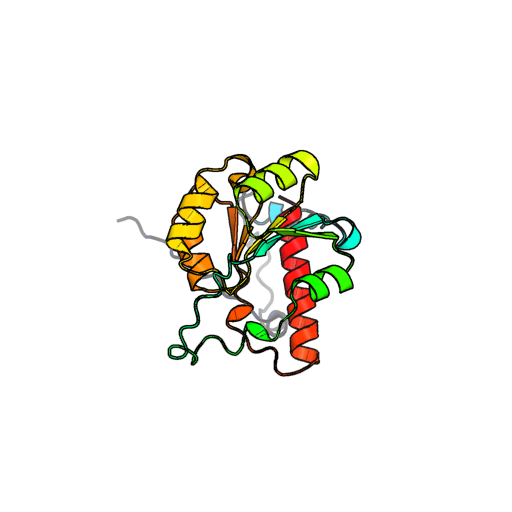5 -7.817 1.00 67.69 80 LEU A O 1
ATOM 624 N N . ASN A 1 81 ? 9.483 -8.258 -7.549 1.00 84.50 81 ASN A N 1
ATOM 625 C CA . ASN A 1 81 ? 9.256 -8.917 -6.265 1.00 84.50 81 ASN A CA 1
ATOM 626 C C . ASN A 1 81 ? 9.181 -7.853 -5.150 1.00 84.50 81 ASN A C 1
ATOM 628 O O . ASN A 1 81 ? 10.145 -7.620 -4.417 1.00 84.50 81 ASN A O 1
ATOM 632 N N . LEU A 1 82 ? 8.043 -7.153 -5.082 1.00 88.69 82 LEU A N 1
ATOM 633 C CA . LEU A 1 82 ? 7.774 -6.077 -4.124 1.00 88.69 82 LEU A CA 1
ATOM 634 C C . LEU A 1 82 ? 7.966 -6.513 -2.660 1.00 88.69 82 LEU A C 1
ATOM 636 O O . LEU A 1 82 ? 8.630 -5.772 -1.930 1.00 88.69 82 LEU A O 1
ATOM 640 N N . PRO A 1 83 ? 7.499 -7.702 -2.217 1.00 91.94 83 PRO A N 1
ATOM 641 C CA . PRO A 1 83 ? 7.793 -8.197 -0.873 1.00 91.94 83 PRO A CA 1
ATOM 642 C C . PRO A 1 83 ? 9.291 -8.206 -0.550 1.00 91.94 83 PRO A C 1
ATOM 644 O O . PRO A 1 83 ? 9.693 -7.714 0.506 1.00 91.94 83 PRO A O 1
ATOM 647 N N . SER A 1 84 ? 10.135 -8.680 -1.474 1.00 91.62 84 SER A N 1
ATOM 648 C CA . SER A 1 84 ? 11.591 -8.666 -1.284 1.00 91.62 84 SER A CA 1
ATOM 649 C C . SER A 1 84 ? 12.168 -7.255 -1.211 1.00 91.62 84 SER A C 1
ATOM 651 O O . SER A 1 84 ? 13.086 -7.022 -0.429 1.00 91.62 84 SER A O 1
ATOM 653 N N . ILE A 1 85 ? 11.626 -6.295 -1.968 1.00 90.62 85 ILE A N 1
ATOM 654 C CA . ILE A 1 85 ? 12.036 -4.890 -1.851 1.00 90.62 85 ILE A CA 1
ATOM 655 C C . ILE A 1 85 ? 11.790 -4.407 -0.422 1.00 90.62 85 ILE A C 1
ATOM 657 O O . ILE A 1 85 ? 12.717 -3.929 0.218 1.00 90.62 85 ILE A O 1
ATOM 661 N N . PHE A 1 86 ? 10.588 -4.584 0.123 1.00 92.50 86 PHE A N 1
ATOM 662 C CA . PHE A 1 86 ? 10.283 -4.113 1.477 1.00 92.50 86 PHE A CA 1
ATOM 663 C C . PHE A 1 86 ? 11.149 -4.789 2.546 1.00 92.50 86 PHE A C 1
ATOM 665 O O . PHE A 1 86 ? 11.644 -4.121 3.456 1.00 92.50 86 PHE A O 1
ATOM 672 N N . GLN A 1 87 ? 11.398 -6.092 2.401 1.00 93.56 87 GLN A N 1
ATOM 673 C CA . GLN A 1 87 ? 12.286 -6.845 3.289 1.00 93.56 87 GLN A CA 1
ATOM 674 C C . GLN A 1 87 ? 13.731 -6.327 3.245 1.00 93.56 87 GLN A C 1
ATOM 676 O O . GLN A 1 87 ? 14.367 -6.228 4.293 1.00 93.56 87 GLN A O 1
ATOM 681 N N . ASN A 1 88 ? 14.239 -5.922 2.074 1.00 92.81 88 ASN A N 1
ATOM 682 C CA . ASN A 1 88 ? 15.583 -5.345 1.938 1.00 92.81 88 ASN A CA 1
ATOM 683 C C . ASN A 1 88 ? 15.740 -4.015 2.693 1.00 92.81 88 ASN A C 1
ATOM 685 O O . ASN A 1 88 ? 16.835 -3.693 3.149 1.00 92.81 88 ASN A O 1
ATOM 689 N N . PHE A 1 89 ? 14.651 -3.262 2.870 1.00 91.19 89 PHE A N 1
ATOM 690 C CA . PHE A 1 89 ? 14.629 -2.061 3.712 1.00 91.19 89 PHE A CA 1
ATOM 691 C C . PHE A 1 89 ? 14.359 -2.372 5.194 1.00 91.19 89 PHE A C 1
ATOM 693 O O . PHE A 1 89 ? 14.349 -1.465 6.024 1.00 91.19 89 PHE A O 1
ATOM 700 N N . GLY A 1 90 ? 14.190 -3.646 5.553 1.00 93.25 90 GLY A N 1
ATOM 701 C CA . GLY A 1 90 ? 13.988 -4.117 6.921 1.00 93.25 90 GLY A CA 1
ATOM 702 C C . GLY A 1 90 ? 12.526 -4.214 7.353 1.00 93.25 90 GLY A C 1
ATOM 703 O O . GLY A 1 90 ? 12.276 -4.589 8.497 1.00 93.25 90 GLY A O 1
ATOM 704 N N . CYS A 1 91 ? 11.564 -3.909 6.479 1.00 95.31 91 CYS A N 1
ATOM 705 C CA . CYS A 1 91 ? 10.148 -4.055 6.802 1.00 95.31 91 CYS A CA 1
ATOM 706 C C . CYS A 1 91 ? 9.802 -5.532 7.021 1.00 95.31 91 CYS A C 1
ATOM 708 O O . CYS A 1 91 ? 10.241 -6.417 6.280 1.00 95.31 91 CYS A O 1
ATOM 710 N N . ARG A 1 92 ? 8.944 -5.805 8.000 1.00 96.56 92 ARG A N 1
ATOM 711 C CA . ARG A 1 92 ? 8.359 -7.130 8.187 1.00 96.56 92 ARG A CA 1
ATOM 712 C C . ARG A 1 92 ? 7.142 -7.263 7.277 1.00 96.56 92 ARG A C 1
ATOM 714 O O . ARG A 1 92 ? 6.236 -6.449 7.363 1.00 96.56 92 ARG A O 1
ATOM 721 N N . VAL A 1 93 ? 7.093 -8.286 6.429 1.00 96.81 93 VAL A N 1
ATOM 722 C CA . VAL A 1 93 ? 6.001 -8.461 5.454 1.00 96.81 93 VAL A CA 1
ATOM 723 C C . VAL A 1 93 ? 5.164 -9.686 5.813 1.00 96.81 93 VAL A C 1
ATOM 725 O O . VAL A 1 93 ? 5.709 -10.762 6.048 1.00 96.81 93 VAL A O 1
ATOM 728 N N . LEU A 1 94 ? 3.845 -9.510 5.871 1.00 96.75 94 LEU A N 1
ATOM 729 C CA . LEU A 1 94 ? 2.842 -10.562 6.005 1.00 96.75 94 LEU A CA 1
ATOM 730 C C . LEU A 1 94 ? 2.094 -10.662 4.677 1.00 96.75 94 LEU A C 1
ATOM 732 O O . LEU A 1 94 ? 1.307 -9.780 4.345 1.00 96.75 94 LEU A O 1
ATOM 736 N N . GLU A 1 95 ? 2.371 -11.703 3.905 1.00 95.25 95 GLU A N 1
ATOM 737 C CA . GLU A 1 95 ? 1.686 -11.959 2.638 1.00 95.25 95 GLU A CA 1
ATOM 738 C C . GLU A 1 95 ? 0.392 -12.734 2.878 1.00 95.25 95 GLU A C 1
ATOM 740 O O . GLU A 1 95 ? 0.377 -13.692 3.652 1.00 95.25 95 GLU A O 1
ATOM 745 N N . VAL A 1 96 ? -0.682 -12.328 2.205 1.00 94.94 96 VAL A N 1
ATOM 746 C CA . VAL A 1 96 ? -1.985 -12.990 2.287 1.00 94.94 96 VAL A CA 1
ATOM 747 C C . VAL A 1 96 ? -2.749 -12.797 0.981 1.00 94.94 96 VAL A C 1
ATOM 749 O O . VAL A 1 96 ? -2.686 -11.728 0.380 1.00 94.94 96 VAL A O 1
ATOM 752 N N . ASP A 1 97 ? -3.442 -13.832 0.526 1.00 91.19 97 ASP A N 1
ATOM 753 C CA . ASP A 1 97 ? -4.273 -13.838 -0.685 1.00 91.19 97 ASP A CA 1
ATOM 754 C C . ASP A 1 97 ? -5.780 -13.846 -0.377 1.00 91.19 97 ASP A C 1
ATOM 756 O O . ASP A 1 97 ? -6.587 -13.499 -1.233 1.00 91.19 97 ASP A O 1
ATOM 760 N N . ASP A 1 98 ? -6.163 -14.181 0.854 1.00 92.06 98 ASP A N 1
ATOM 761 C CA . ASP A 1 98 ? -7.546 -14.194 1.318 1.00 92.06 98 ASP A CA 1
ATOM 762 C C . ASP A 1 98 ? -7.877 -13.014 2.252 1.00 92.06 98 ASP A C 1
ATOM 764 O O . ASP A 1 98 ? -7.153 -12.698 3.202 1.00 92.06 98 ASP A O 1
ATOM 768 N N . LEU A 1 99 ? -9.018 -12.365 2.010 1.00 93.62 99 LEU A N 1
ATOM 769 C CA . LEU A 1 99 ? -9.440 -11.186 2.767 1.00 93.62 99 LEU A CA 1
ATOM 770 C C . LEU A 1 99 ? -9.874 -11.514 4.208 1.00 93.62 99 LEU A C 1
ATOM 772 O O . LEU A 1 99 ? -9.649 -10.696 5.106 1.00 93.62 99 LEU A O 1
ATOM 776 N N . GLU A 1 100 ? -10.445 -12.695 4.473 1.00 93.19 100 GLU A N 1
ATOM 777 C CA . GLU A 1 100 ? -10.785 -13.093 5.847 1.00 93.19 100 GLU A CA 1
ATOM 778 C C . GLU A 1 100 ? -9.512 -13.331 6.670 1.00 93.19 100 GLU A C 1
ATOM 780 O O . GLU A 1 100 ? -9.379 -12.831 7.795 1.00 93.19 100 GLU A O 1
ATOM 785 N N . GLN A 1 101 ? -8.529 -14.021 6.085 1.00 94.69 101 GLN A N 1
ATOM 786 C CA . GLN A 1 101 ? -7.206 -14.185 6.683 1.00 94.69 101 GLN A CA 1
ATOM 787 C C . GLN A 1 101 ? -6.506 -12.842 6.894 1.00 94.69 101 GLN A C 1
ATOM 789 O O . GLN A 1 101 ? -5.905 -12.627 7.949 1.00 94.69 101 GLN A O 1
ATOM 794 N N . ALA A 1 102 ? -6.617 -11.910 5.945 1.00 96.31 102 ALA A N 1
ATOM 795 C CA . ALA A 1 102 ? -6.076 -10.563 6.082 1.00 96.31 102 ALA A CA 1
ATOM 796 C C . ALA A 1 102 ? -6.670 -9.844 7.307 1.00 96.31 102 ALA A C 1
ATOM 798 O O . ALA A 1 102 ? -5.930 -9.259 8.106 1.00 96.31 102 ALA A O 1
ATOM 799 N N . GLY A 1 103 ? -7.988 -9.946 7.510 1.00 95.75 103 GLY A N 1
ATOM 800 C CA . GLY A 1 103 ? -8.670 -9.417 8.694 1.00 95.75 103 GLY A CA 1
ATOM 801 C C . GLY A 1 103 ? -8.170 -10.049 9.999 1.00 95.75 103 GLY A C 1
ATOM 802 O O . GLY A 1 103 ? -7.916 -9.348 10.984 1.00 95.75 103 GLY A O 1
ATOM 803 N N . LEU A 1 104 ? -7.941 -11.366 10.013 1.00 95.88 104 LEU A N 1
ATOM 804 C CA . LEU A 1 104 ? -7.360 -12.056 11.167 1.00 95.88 104 LEU A CA 1
ATOM 805 C C . LEU A 1 104 ? -5.929 -11.581 11.461 1.00 95.88 104 LEU A C 1
ATOM 807 O O . LEU A 1 104 ? -5.609 -11.265 12.610 1.00 95.88 104 LEU A O 1
ATOM 811 N N . LEU A 1 105 ? -5.076 -11.494 10.437 1.00 96.56 105 LEU A N 1
ATOM 812 C CA . LEU A 1 105 ? -3.703 -11.004 10.570 1.00 96.56 105 LEU A CA 1
ATOM 813 C C . LEU A 1 105 ? -3.678 -9.569 11.089 1.00 96.56 105 LEU A C 1
ATOM 815 O O . LEU A 1 105 ? -2.862 -9.256 11.959 1.00 96.56 105 LEU A O 1
ATOM 819 N N . ARG A 1 106 ? -4.613 -8.724 10.637 1.00 95.44 106 ARG A N 1
ATOM 820 C CA . ARG A 1 106 ? -4.761 -7.365 11.156 1.00 95.44 106 ARG A CA 1
ATOM 821 C C . ARG A 1 106 ? -4.995 -7.351 12.669 1.00 95.44 106 ARG A C 1
ATOM 823 O O . ARG A 1 106 ? -4.335 -6.590 13.371 1.00 95.44 106 ARG A O 1
ATOM 830 N N . ARG A 1 107 ? -5.871 -8.220 13.179 1.00 94.75 107 ARG A N 1
ATOM 831 C CA . ARG A 1 107 ? -6.210 -8.305 14.615 1.00 94.75 107 ARG A CA 1
ATOM 832 C C . ARG A 1 107 ? -5.103 -8.895 15.480 1.00 94.75 107 ARG A C 1
ATOM 834 O O . ARG A 1 107 ? -4.969 -8.522 16.639 1.00 94.75 107 ARG A O 1
ATOM 841 N N . VAL A 1 108 ? -4.355 -9.860 14.952 1.00 96.00 108 VAL A N 1
ATOM 842 C CA . VAL A 1 108 ? -3.335 -10.581 15.728 1.00 96.00 108 VAL A CA 1
ATOM 843 C C . VAL A 1 108 ? -2.004 -9.836 15.703 1.00 96.00 108 VAL A C 1
ATOM 845 O O . VAL A 1 108 ? -1.378 -9.641 16.742 1.00 96.00 108 VAL A O 1
ATOM 848 N N . TRP A 1 109 ? -1.573 -9.404 14.519 1.00 95.06 109 TRP A N 1
ATOM 849 C CA . TRP A 1 109 ? -0.230 -8.869 14.303 1.00 95.06 109 TRP A CA 1
ATOM 850 C C . TRP A 1 109 ? -0.163 -7.349 14.228 1.00 95.06 109 TRP A C 1
ATOM 852 O O . TRP A 1 109 ? 0.939 -6.819 14.303 1.00 95.06 109 TRP A O 1
ATOM 862 N N . HIS A 1 110 ? -1.304 -6.663 14.117 1.00 95.31 110 HIS A N 1
ATOM 863 C CA . HIS A 1 110 ? -1.384 -5.201 14.049 1.00 95.31 110 HIS A CA 1
ATOM 864 C C . HIS A 1 110 ? -0.427 -4.585 13.005 1.00 95.31 110 HIS A C 1
ATOM 866 O O . HIS A 1 110 ? 0.355 -3.707 13.359 1.00 95.31 110 HIS A O 1
ATOM 872 N N . PRO A 1 111 ? -0.471 -5.020 11.728 1.00 96.94 111 PRO A N 1
ATOM 873 C CA . PRO A 1 111 ? 0.276 -4.373 10.656 1.00 96.94 111 PRO A CA 1
ATOM 874 C C . PRO A 1 111 ? -0.040 -2.875 10.611 1.00 96.94 111 PRO A C 1
ATOM 876 O O . PRO A 1 111 ? -1.176 -2.477 10.882 1.00 96.94 111 PRO A O 1
ATOM 879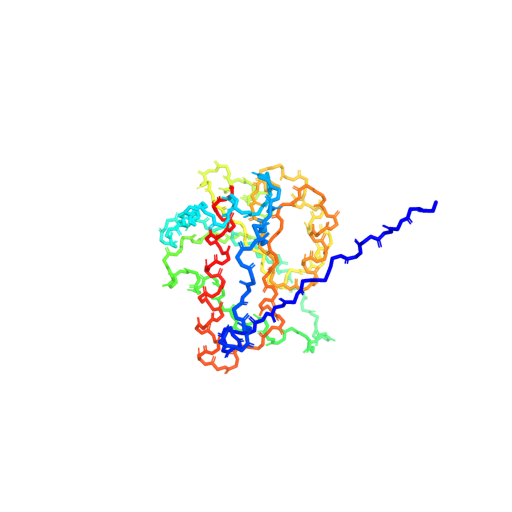 N N . ASP A 1 112 ? 0.960 -2.077 10.256 1.00 96.44 112 ASP A N 1
ATOM 880 C CA . ASP A 1 112 ? 0.895 -0.615 10.197 1.00 96.44 112 ASP A CA 1
ATOM 881 C C . ASP A 1 112 ? 0.265 -0.122 8.887 1.00 96.44 112 ASP A C 1
ATOM 883 O O . ASP A 1 112 ? -0.338 0.946 8.840 1.00 96.44 112 ASP A O 1
ATOM 887 N N . VAL A 1 113 ? 0.397 -0.908 7.815 1.00 96.50 113 VAL A N 1
ATOM 888 C CA . VAL A 1 113 ? -0.043 -0.554 6.461 1.00 96.50 113 VAL A CA 1
ATOM 889 C C . VAL A 1 113 ? -0.440 -1.804 5.680 1.00 96.50 113 VAL A C 1
ATOM 891 O O . VAL A 1 113 ? 0.165 -2.865 5.856 1.00 96.50 113 VAL A O 1
ATOM 894 N N . ALA A 1 114 ? -1.399 -1.662 4.766 1.00 96.75 114 ALA A N 1
ATOM 895 C CA . ALA A 1 114 ? -1.654 -2.622 3.699 1.00 96.75 114 ALA A CA 1
ATOM 896 C C . ALA A 1 114 ? -1.079 -2.132 2.366 1.00 96.75 114 ALA A C 1
ATOM 898 O O . ALA A 1 114 ? -1.206 -0.962 2.013 1.00 96.75 114 ALA A O 1
ATOM 899 N N . VAL A 1 115 ? -0.493 -3.044 1.597 1.00 96.06 115 VAL A N 1
ATOM 900 C CA . VAL A 1 115 ? -0.058 -2.801 0.218 1.00 96.06 115 VAL A CA 1
ATOM 901 C C . VAL A 1 115 ? -0.829 -3.745 -0.686 1.00 96.06 115 VAL A C 1
ATOM 903 O O . VAL A 1 115 ? -0.806 -4.956 -0.468 1.00 96.06 115 VAL A O 1
ATOM 906 N N . LEU A 1 116 ? -1.507 -3.191 -1.687 1.00 94.44 116 LEU A N 1
ATOM 907 C CA . LEU A 1 116 ? -2.217 -3.980 -2.679 1.00 94.44 116 LEU A CA 1
ATOM 908 C C . LEU A 1 116 ? -1.294 -4.335 -3.842 1.00 94.44 116 LEU A C 1
ATOM 910 O O . LEU A 1 116 ? -0.720 -3.442 -4.471 1.00 94.44 116 LEU A O 1
ATOM 914 N N . ASP A 1 117 ? -1.183 -5.627 -4.136 1.00 91.81 117 ASP A N 1
ATOM 915 C CA . ASP A 1 117 ? -0.460 -6.117 -5.304 1.00 91.81 117 ASP A CA 1
ATOM 916 C C . ASP A 1 117 ? -1.039 -5.504 -6.600 1.00 91.81 117 ASP A C 1
ATOM 918 O O . ASP A 1 117 ? -2.261 -5.392 -6.747 1.00 91.81 117 ASP A O 1
ATOM 922 N N . PRO A 1 118 ? -0.194 -5.072 -7.555 1.00 88.69 118 PRO A N 1
ATOM 923 C CA . PRO A 1 118 ? -0.671 -4.441 -8.785 1.00 88.69 118 PRO A CA 1
ATOM 924 C C . PRO A 1 118 ? -1.480 -5.386 -9.691 1.00 88.69 118 PRO A C 1
ATOM 926 O O . PRO A 1 118 ? -2.170 -4.904 -10.587 1.00 88.69 118 PRO A O 1
ATOM 929 N N . MET A 1 119 ? -1.403 -6.704 -9.476 1.00 87.31 119 MET A N 1
ATOM 930 C CA . MET A 1 119 ? -2.018 -7.741 -10.312 1.00 87.31 119 MET A CA 1
ATOM 931 C C . MET A 1 119 ? -3.392 -8.208 -9.815 1.00 87.31 119 MET A C 1
ATOM 933 O O . MET A 1 119 ? -3.872 -9.258 -10.247 1.00 87.31 119 MET A O 1
ATOM 937 N N . ILE A 1 120 ? -4.035 -7.463 -8.914 1.00 85.94 120 ILE A N 1
ATOM 938 C CA . ILE A 1 120 ? -5.374 -7.798 -8.415 1.00 85.94 120 ILE A CA 1
ATOM 939 C C . ILE A 1 120 ? -6.392 -7.842 -9.563 1.00 85.94 120 ILE A C 1
ATOM 941 O O . ILE A 1 120 ? -6.554 -6.842 -10.271 1.00 85.94 120 ILE A O 1
ATOM 945 N N . PRO A 1 121 ? -7.084 -8.981 -9.763 1.00 80.50 121 PRO A N 1
ATOM 946 C CA . PRO A 1 121 ? -8.155 -9.069 -10.741 1.00 80.50 121 PRO A CA 1
ATOM 947 C C . PRO A 1 121 ? -9.379 -8.302 -10.232 1.00 80.50 121 PRO A C 1
ATOM 949 O O . PRO A 1 121 ? -9.734 -8.432 -9.064 1.00 80.50 121 PRO A O 1
ATOM 952 N N . ASP A 1 122 ? -10.017 -7.536 -11.121 1.00 89.81 122 ASP A N 1
ATOM 953 C CA . ASP A 1 122 ? -11.227 -6.745 -10.838 1.00 89.81 122 ASP A CA 1
ATOM 954 C C . ASP A 1 122 ? -11.129 -5.912 -9.535 1.00 89.81 122 ASP A C 1
ATOM 956 O O . ASP A 1 122 ? -11.692 -6.279 -8.496 1.00 89.81 122 ASP A O 1
ATOM 960 N N . PRO A 1 123 ? -10.388 -4.784 -9.565 1.00 91.94 123 PRO A N 1
ATOM 961 C CA . PRO A 1 123 ? -10.200 -3.933 -8.392 1.00 91.94 123 PRO A CA 1
ATOM 962 C C . PRO A 1 123 ? -11.514 -3.484 -7.740 1.00 91.94 123 PRO A C 1
ATOM 964 O O . PRO A 1 123 ? -11.575 -3.389 -6.516 1.00 91.94 123 PRO A O 1
ATOM 967 N N . ASP A 1 124 ? -12.569 -3.253 -8.524 1.00 92.19 124 ASP A N 1
ATOM 968 C CA . ASP A 1 124 ? -13.866 -2.800 -8.018 1.00 92.19 124 ASP A CA 1
ATOM 969 C C . ASP A 1 124 ? -14.516 -3.858 -7.124 1.00 92.19 124 ASP A C 1
ATOM 971 O O . ASP A 1 124 ? -14.869 -3.579 -5.971 1.00 92.19 124 ASP A O 1
ATOM 975 N N . ALA A 1 125 ? -14.625 -5.097 -7.615 1.00 91.94 125 ALA A N 1
ATOM 976 C CA . ALA A 1 125 ? -15.153 -6.205 -6.824 1.00 91.94 125 ALA A CA 1
ATOM 977 C C . ALA A 1 125 ? -14.287 -6.475 -5.582 1.00 91.94 125 ALA A C 1
ATOM 979 O O . ALA A 1 125 ? -14.816 -6.707 -4.488 1.00 91.94 125 ALA A O 1
ATOM 980 N N . TYR A 1 126 ? -12.962 -6.389 -5.729 1.00 93.38 126 TYR A N 1
ATOM 981 C CA . TYR A 1 126 ? -12.025 -6.594 -4.629 1.00 93.38 126 TYR A CA 1
ATOM 982 C C . TYR A 1 126 ? -12.211 -5.558 -3.512 1.00 93.38 126 TYR A C 1
ATOM 984 O O . TYR A 1 126 ? -12.339 -5.921 -2.340 1.00 93.38 126 TYR A O 1
ATOM 992 N N . PHE A 1 127 ? -12.292 -4.267 -3.846 1.00 94.06 127 PHE A N 1
ATOM 993 C CA . PHE A 1 127 ? -12.479 -3.219 -2.842 1.00 94.06 127 PHE A CA 1
ATOM 994 C C . PHE A 1 127 ? -13.871 -3.217 -2.220 1.00 94.06 127 PHE A C 1
ATOM 996 O O . PHE A 1 127 ? -13.987 -2.902 -1.036 1.00 94.06 127 PHE A O 1
ATOM 1003 N N . GLN A 1 128 ? -14.910 -3.628 -2.954 1.00 93.62 128 GLN A N 1
ATOM 1004 C CA . GLN A 1 128 ? -16.234 -3.863 -2.370 1.00 93.62 128 GLN A CA 1
ATOM 1005 C C . GLN A 1 128 ? -16.228 -4.992 -1.334 1.00 93.62 128 GLN A C 1
ATOM 1007 O O . GLN A 1 128 ? -16.981 -4.935 -0.362 1.00 93.62 128 GLN A O 1
ATOM 1012 N N . ALA A 1 129 ? -15.424 -6.039 -1.538 1.00 93.12 129 ALA A N 1
ATOM 1013 C CA . ALA A 1 129 ? -15.265 -7.107 -0.555 1.00 93.12 129 ALA A CA 1
ATOM 1014 C C . ALA A 1 129 ? -14.433 -6.632 0.647 1.00 93.12 129 ALA A C 1
ATOM 1016 O O . ALA A 1 129 ? -14.844 -6.822 1.791 1.00 93.12 129 ALA A O 1
ATOM 1017 N N . LEU A 1 130 ? -13.312 -5.947 0.395 1.00 94.50 130 LEU A N 1
ATOM 1018 C CA . LEU A 1 130 ? -12.429 -5.407 1.431 1.00 94.50 130 LEU A CA 1
ATOM 1019 C C . LEU A 1 130 ? -13.152 -4.394 2.330 1.00 94.50 130 LEU A C 1
ATOM 1021 O O . LEU A 1 130 ? -12.993 -4.438 3.549 1.00 94.50 130 LEU A O 1
ATOM 1025 N N . SER A 1 131 ? -13.989 -3.518 1.763 1.00 93.69 131 SER A N 1
ATOM 1026 C CA . SER A 1 131 ? -14.716 -2.487 2.517 1.00 93.69 131 SER A CA 1
ATOM 1027 C C . SER A 1 131 ? -15.751 -3.046 3.498 1.00 93.69 131 SER A C 1
ATOM 1029 O O . SER A 1 131 ? -16.157 -2.352 4.430 1.00 93.69 131 SER A O 1
ATOM 1031 N N . ARG A 1 132 ? -16.142 -4.318 3.348 1.00 93.75 132 ARG A N 1
ATOM 1032 C CA . ARG A 1 132 ? -17.039 -5.021 4.279 1.00 93.75 132 ARG A CA 1
ATOM 1033 C C . ARG A 1 132 ? -16.324 -5.559 5.517 1.00 93.75 132 ARG A C 1
ATOM 1035 O O . ARG A 1 132 ? -17.009 -6.034 6.418 1.00 93.75 132 ARG A O 1
ATOM 1042 N N . ILE A 1 133 ? -14.991 -5.496 5.568 1.00 94.25 133 ILE A N 1
ATOM 1043 C CA . ILE A 1 133 ? -14.168 -6.009 6.670 1.00 94.25 133 ILE A CA 1
ATOM 1044 C C . ILE A 1 133 ? -13.651 -4.817 7.491 1.00 94.25 133 ILE A C 1
ATOM 1046 O O . ILE A 1 133 ? -12.675 -4.171 7.090 1.00 94.25 133 ILE A O 1
ATOM 1050 N N . PRO A 1 134 ? -14.276 -4.494 8.640 1.00 92.31 134 PRO A N 1
ATOM 1051 C CA . PRO A 1 134 ? -13.965 -3.285 9.403 1.00 92.31 134 PRO A CA 1
ATOM 1052 C C . PRO A 1 134 ? -12.490 -3.176 9.795 1.00 92.31 134 PRO A C 1
ATOM 1054 O O . PRO A 1 134 ? -11.905 -2.093 9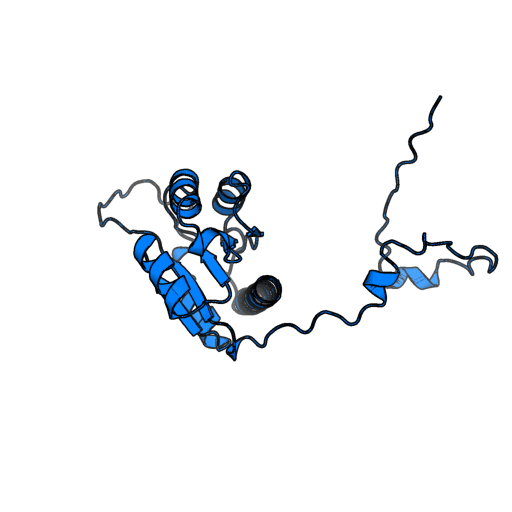.743 1.00 92.31 134 PRO A O 1
ATOM 1057 N N . GLU A 1 135 ? -11.863 -4.305 10.123 1.00 93.25 135 GLU A N 1
ATOM 1058 C CA . GLU A 1 135 ? -10.456 -4.380 10.503 1.00 93.25 135 GLU A CA 1
ATOM 1059 C C . GLU A 1 135 ? -9.543 -3.811 9.413 1.00 93.25 135 GLU A C 1
ATOM 1061 O O . GLU A 1 135 ? -8.602 -3.074 9.720 1.00 93.25 135 GLU A O 1
ATOM 1066 N N . LEU A 1 136 ? -9.847 -4.110 8.147 1.00 94.62 136 LEU A N 1
ATOM 1067 C CA . LEU A 1 136 ? -9.054 -3.692 6.993 1.00 94.62 136 LEU A CA 1
ATOM 1068 C C . LEU A 1 136 ? -9.353 -2.253 6.572 1.00 94.62 136 LEU A C 1
ATOM 1070 O O . LEU A 1 136 ? -8.441 -1.559 6.140 1.00 94.62 136 LEU A O 1
ATOM 1074 N N . THR A 1 137 ? -10.583 -1.765 6.761 1.00 93.25 137 THR A N 1
ATOM 1075 C CA . THR A 1 137 ? -10.924 -0.362 6.445 1.00 93.25 137 THR A CA 1
ATOM 1076 C C . THR A 1 137 ? -10.176 0.655 7.310 1.00 93.25 137 THR A C 1
ATOM 1078 O O . THR A 1 137 ? -9.873 1.754 6.852 1.00 93.25 137 THR A O 1
ATOM 1081 N N . SER A 1 138 ? -9.823 0.279 8.546 1.00 91.31 138 SER A N 1
ATOM 1082 C CA . SER A 1 138 ? -9.031 1.128 9.448 1.00 91.31 138 SER A CA 1
ATOM 1083 C C . SER A 1 138 ? -7.542 1.206 9.090 1.00 91.31 138 SER A C 1
ATOM 1085 O O . SER A 1 138 ? -6.812 1.998 9.684 1.00 91.31 138 SER A O 1
ATOM 1087 N N . LEU A 1 139 ? -7.072 0.352 8.178 1.00 94.75 139 LEU A N 1
ATOM 1088 C CA . LEU A 1 139 ? -5.664 0.229 7.834 1.00 94.75 139 LEU A CA 1
ATOM 1089 C C . LEU A 1 139 ? -5.337 1.135 6.632 1.00 94.75 139 LEU A C 1
ATOM 1091 O O . LEU A 1 139 ? -6.025 1.047 5.613 1.00 94.75 139 LEU A O 1
ATOM 1095 N N . PRO A 1 140 ? -4.288 1.976 6.702 1.00 95.62 140 PRO A N 1
ATOM 1096 C CA . PRO A 1 140 ? -3.817 2.731 5.548 1.00 95.62 140 PRO A CA 1
ATOM 1097 C C . PRO A 1 140 ? -3.475 1.790 4.391 1.00 95.62 140 PRO A C 1
ATOM 1099 O O . PRO A 1 140 ? -2.672 0.868 4.545 1.00 95.62 140 PRO A O 1
ATOM 1102 N N . LEU A 1 141 ? -4.089 2.022 3.236 1.00 96.31 141 LEU A N 1
ATOM 1103 C CA . LEU A 1 141 ? -3.985 1.160 2.068 1.00 96.31 141 LEU A CA 1
ATOM 1104 C C . LEU A 1 141 ? -3.191 1.854 0.965 1.00 96.31 141 LEU A C 1
ATOM 1106 O O . LEU A 1 141 ? -3.576 2.918 0.486 1.00 96.31 141 LEU A O 1
ATOM 1110 N N . ILE A 1 142 ? -2.122 1.216 0.504 1.00 95.88 142 ILE A N 1
ATOM 1111 C CA . ILE A 1 142 ? -1.320 1.686 -0.621 1.00 95.88 142 ILE A CA 1
ATOM 1112 C C . ILE A 1 142 ? -1.738 0.957 -1.892 1.00 95.88 142 ILE A C 1
ATOM 1114 O O . ILE A 1 142 ? -1.696 -0.271 -1.963 1.00 95.88 142 ILE A O 1
ATOM 1118 N N . THR A 1 143 ? -2.086 1.732 -2.917 1.00 95.06 143 THR A N 1
ATOM 1119 C CA . THR A 1 143 ? -2.421 1.234 -4.259 1.00 95.06 143 THR A CA 1
ATOM 1120 C C . THR A 1 143 ? -1.308 1.572 -5.244 1.00 95.06 143 THR A C 1
ATOM 1122 O O . THR A 1 143 ? -0.817 2.707 -5.268 1.00 95.06 143 THR A O 1
ATOM 1125 N N . LEU A 1 144 ? -0.929 0.604 -6.075 1.00 92.69 144 LEU A N 1
ATOM 1126 C CA . LEU A 1 144 ? 0.257 0.702 -6.931 1.00 92.69 144 LEU A CA 1
ATOM 1127 C C . LEU A 1 144 ? -0.054 0.986 -8.408 1.00 92.69 144 LEU A C 1
ATOM 1129 O O . LEU A 1 144 ? 0.871 1.300 -9.151 1.00 92.69 144 LEU A O 1
ATOM 1133 N N . THR A 1 145 ? -1.321 0.930 -8.823 1.00 91.50 145 THR A N 1
ATOM 1134 C CA . THR A 1 145 ? -1.777 1.183 -10.203 1.00 91.50 145 THR A CA 1
ATOM 1135 C C . THR A 1 145 ? -2.896 2.215 -10.228 1.00 91.50 145 THR A C 1
ATOM 1137 O O . THR A 1 145 ? -3.585 2.416 -9.223 1.00 91.50 145 THR A O 1
ATOM 1140 N N . MET A 1 146 ? -3.104 2.853 -11.384 1.00 91.94 146 MET A N 1
ATOM 1141 C CA . MET A 1 146 ? -4.170 3.846 -11.544 1.00 91.94 146 MET A CA 1
ATOM 1142 C C . MET A 1 146 ? -5.552 3.219 -11.347 1.00 91.94 146 MET A C 1
ATOM 1144 O O . MET A 1 146 ? -6.375 3.770 -10.620 1.00 91.94 146 MET A O 1
ATOM 1148 N N . ALA A 1 147 ? -5.781 2.046 -11.944 1.00 91.88 147 ALA A N 1
ATOM 1149 C CA . ALA A 1 147 ? -7.047 1.327 -11.833 1.00 91.88 147 ALA A CA 1
ATOM 1150 C C . ALA A 1 147 ? -7.386 1.000 -10.369 1.00 91.88 147 ALA A C 1
ATOM 1152 O O . ALA A 1 147 ? -8.491 1.281 -9.912 1.00 91.88 147 ALA A O 1
ATOM 1153 N N . ALA A 1 148 ? -6.413 0.493 -9.601 1.00 93.06 148 ALA A N 1
ATOM 1154 C CA . ALA A 1 148 ? -6.619 0.211 -8.185 1.00 93.06 148 ALA A CA 1
ATOM 1155 C C . ALA A 1 148 ? -6.859 1.489 -7.367 1.00 93.06 148 ALA A C 1
ATOM 1157 O O . ALA A 1 148 ? -7.722 1.508 -6.495 1.00 93.06 148 ALA A O 1
ATOM 1158 N N . THR A 1 149 ? -6.126 2.572 -7.642 1.00 94.62 149 THR A N 1
ATOM 1159 C CA . THR A 1 149 ? -6.360 3.861 -6.976 1.00 94.62 149 THR A CA 1
ATOM 1160 C C . THR A 1 149 ? -7.776 4.380 -7.220 1.00 94.62 149 THR A C 1
ATOM 1162 O O . THR A 1 149 ? -8.419 4.840 -6.280 1.00 94.62 149 THR A O 1
ATOM 1165 N N . GLN A 1 150 ? -8.258 4.316 -8.463 1.00 94.12 150 GLN A N 1
ATOM 1166 C CA . GLN A 1 150 ? -9.590 4.793 -8.831 1.00 94.12 150 GLN A CA 1
ATOM 1167 C C . GLN A 1 150 ? -10.683 3.976 -8.140 1.00 94.12 150 GLN A C 1
ATOM 1169 O O . GLN A 1 150 ? -11.502 4.556 -7.434 1.00 94.12 150 GLN A O 1
ATOM 1174 N N . ALA A 1 151 ? -10.626 2.648 -8.241 1.00 93.62 151 ALA A N 1
ATOM 1175 C CA . ALA A 1 151 ? -11.595 1.760 -7.601 1.00 93.62 151 ALA A CA 1
ATOM 1176 C C . ALA A 1 151 ? -11.626 1.934 -6.068 1.00 93.62 151 ALA A C 1
ATOM 1178 O O . ALA A 1 151 ? -12.690 1.984 -5.449 1.00 93.62 151 ALA A O 1
ATOM 1179 N N . ALA A 1 152 ? -10.458 2.100 -5.435 1.00 93.06 152 ALA A N 1
ATOM 1180 C CA . ALA A 1 152 ? -10.377 2.343 -3.996 1.00 93.06 152 ALA A CA 1
ATOM 1181 C C . ALA A 1 152 ? -10.954 3.711 -3.597 1.00 93.06 152 ALA A C 1
ATOM 1183 O O . ALA A 1 152 ? -11.545 3.836 -2.527 1.00 93.06 152 ALA A O 1
ATOM 1184 N N . HIS A 1 153 ? -10.797 4.733 -4.444 1.00 90.44 153 HIS A N 1
ATOM 1185 C CA . HIS A 1 153 ? -11.323 6.076 -4.193 1.00 90.44 153 HIS A CA 1
ATOM 1186 C C . HIS A 1 153 ? -12.856 6.111 -4.144 1.00 90.44 153 HIS A C 1
ATOM 1188 O O . HIS A 1 153 ? -13.425 6.911 -3.402 1.00 90.44 153 HIS A O 1
ATOM 1194 N N . GLU A 1 154 ? -13.530 5.227 -4.882 1.00 89.88 154 GLU A N 1
ATOM 1195 C CA . GLU A 1 154 ? -14.990 5.098 -4.834 1.00 89.88 154 GLU A CA 1
ATOM 1196 C C . GLU A 1 154 ? -15.492 4.563 -3.478 1.00 89.88 154 GLU A C 1
ATOM 1198 O O . GLU A 1 154 ? -16.652 4.766 -3.113 1.00 89.88 154 GLU A O 1
ATOM 1203 N N . GLN A 1 155 ? -14.617 3.930 -2.686 1.00 90.56 155 GLN A N 1
ATOM 1204 C CA . GLN A 1 155 ? -14.937 3.421 -1.355 1.00 90.56 155 GLN A CA 1
ATOM 1205 C C . GLN A 1 155 ? -14.596 4.453 -0.268 1.00 90.56 155 GLN A C 1
ATOM 1207 O O . GLN A 1 155 ? -13.479 4.514 0.243 1.00 90.56 155 GLN A O 1
ATOM 1212 N N . VAL A 1 156 ? -15.598 5.225 0.164 1.00 83.31 156 VAL A N 1
ATOM 1213 C CA . VAL A 1 156 ? -15.458 6.305 1.170 1.00 83.31 156 VAL A CA 1
ATOM 1214 C C . VAL A 1 156 ? -14.844 5.839 2.503 1.00 83.31 156 VAL A C 1
ATOM 1216 O O . VAL A 1 156 ? -14.251 6.637 3.225 1.00 83.31 156 VAL A O 1
ATOM 1219 N N . SER A 1 157 ? -14.978 4.558 2.850 1.00 90.19 157 SER A N 1
ATOM 1220 C CA . SER A 1 157 ? -14.471 3.991 4.104 1.00 90.19 157 SER A CA 1
ATOM 1221 C C . SER A 1 157 ? -12.976 3.654 4.096 1.00 90.19 157 SER A C 1
ATOM 1223 O O . SER A 1 157 ? -12.465 3.243 5.134 1.00 90.19 157 SER A O 1
ATOM 1225 N N . LEU A 1 158 ? -12.277 3.770 2.962 1.00 91.50 158 LEU A N 1
ATOM 1226 C CA . LEU A 1 158 ? -10.862 3.408 2.846 1.00 91.50 158 LEU A CA 1
ATOM 1227 C C . LEU A 1 158 ? -9.953 4.636 2.945 1.00 91.50 158 LEU A C 1
ATOM 1229 O O . LEU A 1 158 ? -10.189 5.666 2.317 1.00 91.50 158 LEU A O 1
ATOM 1233 N N . THR A 1 159 ? -8.850 4.501 3.683 1.00 93.06 159 THR A N 1
ATOM 1234 C CA . THR A 1 159 ? -7.777 5.505 3.682 1.00 93.06 159 THR A CA 1
ATOM 1235 C C . THR A 1 159 ? -6.722 5.106 2.655 1.00 93.06 159 THR A C 1
ATOM 1237 O O . THR A 1 159 ? -5.875 4.257 2.927 1.00 93.06 159 THR A O 1
ATOM 1240 N N . VAL A 1 160 ? -6.786 5.707 1.466 1.00 93.75 160 VAL A N 1
ATOM 1241 C CA . VAL A 1 160 ? -5.984 5.303 0.300 1.00 93.75 160 VAL A CA 1
ATOM 1242 C C . VAL A 1 160 ? -4.779 6.221 0.088 1.00 93.75 160 VAL A C 1
ATOM 1244 O O . VAL A 1 160 ? -4.903 7.445 0.077 1.00 93.75 160 VAL A O 1
ATOM 1247 N N . PHE A 1 161 ? -3.617 5.615 -0.149 1.00 94.44 161 PHE A N 1
ATOM 1248 C CA . PHE A 1 161 ? -2.355 6.264 -0.490 1.00 94.44 161 PHE A CA 1
ATOM 1249 C C . PHE A 1 161 ? -1.912 5.818 -1.893 1.00 94.44 161 PHE A C 1
ATOM 1251 O O . PHE A 1 161 ? -1.367 4.723 -2.062 1.00 94.44 161 PHE A O 1
ATOM 1258 N N . PRO A 1 162 ? -2.146 6.638 -2.927 1.00 92.44 162 PRO A N 1
ATOM 1259 C CA . PRO A 1 162 ? -1.757 6.292 -4.285 1.0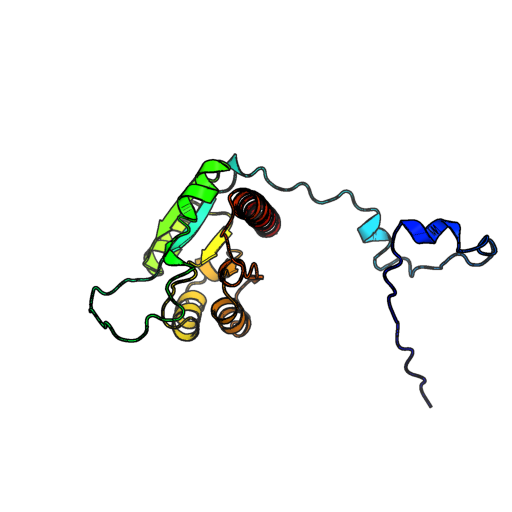0 92.44 162 PRO A CA 1
ATOM 1260 C C . PRO A 1 162 ? -0.242 6.404 -4.469 1.00 92.44 162 PRO A C 1
ATOM 1262 O O . PRO A 1 162 ? 0.353 7.429 -4.140 1.00 92.44 162 PRO A O 1
ATOM 1265 N N . CYS A 1 163 ? 0.381 5.361 -5.022 1.00 89.38 163 CYS A N 1
ATOM 1266 C CA . CYS A 1 163 ? 1.814 5.363 -5.324 1.00 89.38 163 CYS A CA 1
ATOM 1267 C C . CYS A 1 163 ? 2.121 5.202 -6.822 1.00 89.38 163 CYS A C 1
ATOM 1269 O O . CYS A 1 163 ? 3.169 5.657 -7.266 1.00 89.38 163 CYS A O 1
ATOM 1271 N N . LEU A 1 164 ? 1.203 4.614 -7.605 1.00 87.38 164 LEU A N 1
ATOM 1272 C CA . LEU A 1 164 ? 1.246 4.512 -9.079 1.00 87.38 164 LEU A CA 1
ATOM 1273 C C . LEU A 1 164 ? 2.560 3.967 -9.681 1.00 87.38 164 LEU A C 1
ATOM 1275 O O . LEU A 1 164 ? 2.823 4.126 -10.871 1.00 87.38 164 LEU A O 1
ATOM 1279 N N . VAL A 1 165 ? 3.387 3.296 -8.879 1.00 84.75 165 VAL A N 1
ATOM 1280 C CA . VAL A 1 165 ? 4.692 2.765 -9.303 1.00 84.75 165 VAL A CA 1
ATOM 1281 C C . VAL A 1 165 ? 4.587 1.639 -10.327 1.00 84.75 165 VAL A C 1
ATOM 1283 O O . VAL A 1 165 ? 5.572 1.345 -11.001 1.00 84.75 165 VAL A O 1
ATOM 1286 N N . GLY A 1 166 ? 3.412 1.013 -10.442 1.00 76.81 166 GLY A N 1
ATOM 1287 C CA . GLY A 1 166 ? 3.106 0.017 -11.466 1.00 76.81 166 GLY A CA 1
ATOM 1288 C C . GLY A 1 166 ? 2.986 0.610 -12.872 1.00 76.81 166 GLY A C 1
ATOM 1289 O O . GLY A 1 166 ? 3.104 -0.131 -13.838 1.00 76.81 166 GLY A O 1
ATOM 1290 N N . GLU A 1 167 ? 2.815 1.931 -12.990 1.00 78.62 167 GLU A N 1
ATOM 1291 C CA . GLU A 1 167 ? 2.737 2.649 -14.273 1.00 78.62 167 GLU A CA 1
ATOM 1292 C C . GLU A 1 167 ? 4.109 3.175 -14.736 1.00 78.62 167 GLU A C 1
ATOM 1294 O O . GLU A 1 167 ? 4.267 3.668 -15.853 1.00 78.62 167 GLU A O 1
ATOM 1299 N N . THR A 1 168 ? 5.116 3.126 -13.860 1.00 77.31 168 THR A N 1
ATOM 1300 C CA . THR A 1 168 ? 6.456 3.659 -14.132 1.00 77.31 168 THR A CA 1
ATOM 1301 C C . THR A 1 168 ? 7.426 2.529 -14.455 1.00 77.31 168 THR A C 1
ATOM 1303 O O . THR A 1 168 ? 7.461 1.566 -13.696 1.00 77.31 168 THR A O 1
ATOM 1306 N N . PRO A 1 169 ? 8.249 2.624 -15.514 1.00 76.38 169 PRO A N 1
ATOM 1307 C CA . PRO A 1 169 ? 9.225 1.583 -15.832 1.00 76.38 169 PRO A CA 1
ATOM 1308 C C . PRO A 1 169 ? 10.351 1.480 -14.789 1.00 76.38 169 PRO A C 1
ATOM 1310 O O . PRO A 1 169 ? 10.891 2.490 -14.333 1.00 76.38 169 PRO A O 1
ATOM 1313 N N . TRP A 1 170 ? 10.748 0.247 -14.461 1.00 81.31 170 TRP A N 1
ATOM 1314 C CA . TRP A 1 170 ? 11.843 -0.094 -13.532 1.00 81.31 170 TRP A CA 1
ATOM 1315 C C . TRP A 1 170 ? 13.061 -0.662 -14.285 1.00 81.31 170 TRP A C 1
ATOM 1317 O O . TRP A 1 170 ? 13.719 -1.609 -13.836 1.00 81.31 170 TRP A O 1
ATOM 1327 N N . ASP A 1 171 ? 13.321 -0.104 -15.468 1.00 80.12 171 ASP A N 1
ATOM 1328 C CA . ASP A 1 171 ? 14.188 -0.706 -16.488 1.00 80.12 171 ASP A CA 1
ATOM 1329 C C . ASP A 1 171 ? 15.681 -0.619 -16.143 1.00 80.12 171 ASP A C 1
ATOM 1331 O O . ASP A 1 171 ? 16.467 -1.452 -16.594 1.00 80.12 171 ASP A O 1
ATOM 1335 N N . THR A 1 172 ? 16.084 0.356 -15.316 1.00 85.44 172 THR A N 1
ATOM 1336 C CA . THR A 1 172 ? 17.473 0.501 -14.850 1.00 85.44 172 THR A CA 1
ATOM 1337 C C . THR A 1 172 ? 17.602 0.244 -13.344 1.00 85.44 172 THR A C 1
ATOM 1339 O O . THR A 1 172 ? 16.656 0.509 -12.591 1.00 85.44 172 THR A O 1
ATOM 1342 N N . PRO A 1 173 ? 18.767 -0.239 -12.867 1.00 84.69 173 PRO A N 1
ATOM 1343 C CA . PRO A 1 173 ? 19.031 -0.411 -11.438 1.00 84.69 173 PRO A CA 1
ATOM 1344 C C . PRO A 1 173 ? 18.845 0.883 -10.635 1.00 84.69 173 PRO A C 1
ATOM 1346 O O . PRO A 1 173 ? 18.205 0.877 -9.590 1.00 84.69 173 PRO A O 1
ATOM 1349 N N . GLU A 1 174 ? 19.302 2.020 -11.159 1.00 86.50 174 GLU A N 1
ATOM 1350 C CA . GLU A 1 174 ? 19.195 3.313 -10.475 1.00 86.50 174 GLU A CA 1
ATOM 1351 C C . GLU A 1 174 ? 17.740 3.789 -10.397 1.00 86.50 174 GLU A C 1
ATOM 1353 O O . GLU A 1 174 ? 17.342 4.428 -9.423 1.00 86.50 174 GLU A O 1
ATOM 1358 N N . ALA A 1 175 ? 16.929 3.517 -11.426 1.00 84.75 175 ALA A N 1
ATOM 1359 C CA . ALA A 1 175 ? 15.497 3.798 -11.393 1.00 84.75 175 ALA A CA 1
ATOM 1360 C C . ALA A 1 175 ? 14.791 2.941 -10.338 1.00 84.75 175 ALA A C 1
ATOM 1362 O O . ALA A 1 175 ? 13.988 3.468 -9.565 1.00 84.75 175 ALA A O 1
ATOM 1363 N N . ARG A 1 176 ? 15.153 1.657 -10.260 1.00 85.31 176 ARG A N 1
ATOM 1364 C CA . ARG A 1 176 ? 14.648 0.715 -9.261 1.00 85.31 176 ARG A CA 1
ATOM 1365 C C . ARG A 1 176 ? 14.984 1.143 -7.840 1.00 85.31 176 ARG A C 1
ATOM 1367 O O . ARG A 1 176 ? 14.084 1.180 -7.010 1.00 85.31 176 ARG A O 1
ATOM 1374 N N . ASP A 1 177 ? 16.226 1.528 -7.571 1.00 87.12 177 ASP A N 1
ATOM 1375 C CA . ASP A 1 177 ? 16.645 1.952 -6.231 1.00 87.12 177 ASP A CA 1
ATOM 1376 C C . ASP A 1 177 ? 15.923 3.228 -5.787 1.00 87.12 177 ASP A C 1
ATOM 1378 O O . ASP A 1 177 ? 15.418 3.304 -4.664 1.00 87.12 177 ASP A O 1
ATOM 1382 N N . ARG A 1 178 ? 15.794 4.219 -6.684 1.00 87.56 178 ARG A N 1
ATOM 1383 C CA . ARG A 1 178 ? 15.023 5.438 -6.393 1.00 87.56 178 ARG A CA 1
ATOM 1384 C C . ARG A 1 178 ? 13.556 5.130 -6.117 1.00 87.56 178 ARG A C 1
ATOM 1386 O O . ARG A 1 178 ? 12.988 5.696 -5.188 1.00 87.56 178 ARG A O 1
ATOM 1393 N N . MET A 1 179 ? 12.942 4.264 -6.920 1.00 87.62 179 MET A N 1
ATOM 1394 C CA . MET A 1 179 ? 11.525 3.940 -6.775 1.00 87.62 179 MET A CA 1
ATOM 1395 C C . MET A 1 179 ? 11.259 3.094 -5.527 1.00 87.62 179 MET A C 1
ATOM 1397 O O . MET A 1 179 ? 10.274 3.314 -4.827 1.00 87.62 179 MET A O 1
ATOM 1401 N N . ALA A 1 180 ? 12.169 2.180 -5.192 1.00 88.94 180 ALA A N 1
ATOM 1402 C CA . ALA A 1 180 ? 12.128 1.428 -3.948 1.00 88.94 180 ALA A CA 1
ATOM 1403 C C . ALA A 1 180 ? 12.235 2.352 -2.725 1.00 88.94 180 ALA A C 1
ATOM 1405 O O . ALA A 1 180 ? 11.414 2.260 -1.813 1.00 88.94 180 ALA A O 1
ATOM 1406 N N . ALA A 1 181 ? 13.184 3.295 -2.732 1.00 89.31 181 ALA A N 1
ATOM 1407 C CA . ALA A 1 181 ? 13.306 4.295 -1.673 1.00 89.31 181 ALA A CA 1
ATOM 1408 C C . ALA A 1 181 ? 12.048 5.176 -1.565 1.00 89.31 181 ALA A C 1
ATOM 1410 O O . ALA A 1 181 ? 11.571 5.442 -0.462 1.00 89.31 181 ALA A O 1
ATOM 1411 N N . TRP A 1 182 ? 11.473 5.581 -2.702 1.00 90.19 182 TRP A N 1
ATOM 1412 C CA . TRP A 1 182 ? 10.211 6.321 -2.749 1.00 90.19 182 TRP A CA 1
ATOM 1413 C C . TRP A 1 182 ? 9.045 5.531 -2.141 1.00 90.19 182 TRP A C 1
ATOM 1415 O O . TRP A 1 182 ? 8.325 6.062 -1.298 1.00 90.19 182 TRP A O 1
ATOM 1425 N N . LEU A 1 183 ? 8.880 4.257 -2.508 1.00 91.38 183 LEU A N 1
ATOM 1426 C CA . LEU A 1 183 ? 7.846 3.393 -1.933 1.00 91.38 183 LEU A CA 1
ATOM 1427 C C . LEU A 1 183 ? 7.971 3.299 -0.417 1.00 91.38 183 LEU A C 1
ATOM 1429 O O . LEU A 1 183 ? 6.978 3.444 0.288 1.00 91.38 183 LEU A O 1
ATOM 1433 N N . VAL A 1 184 ? 9.186 3.100 0.091 1.00 91.25 184 VAL A N 1
ATOM 1434 C CA . VAL A 1 184 ? 9.440 3.024 1.535 1.00 91.25 184 VAL A CA 1
ATOM 1435 C C . VAL A 1 184 ? 9.092 4.332 2.230 1.00 91.25 184 VAL A C 1
ATOM 1437 O O . VAL A 1 184 ? 8.446 4.308 3.274 1.00 91.25 184 VAL A O 1
ATOM 1440 N N . GLN A 1 185 ? 9.405 5.471 1.621 1.00 91.31 185 GLN A N 1
ATOM 1441 C CA . GLN A 1 185 ? 8.989 6.765 2.149 1.00 91.31 185 GLN A CA 1
ATOM 1442 C C . GLN A 1 185 ? 7.458 6.876 2.240 1.00 91.31 185 GLN A C 1
ATOM 1444 O O . GLN A 1 185 ? 6.929 7.336 3.253 1.00 91.31 185 GLN A O 1
ATOM 1449 N N . VAL A 1 186 ? 6.730 6.424 1.214 1.00 91.94 186 VAL A N 1
ATOM 1450 C CA . VAL A 1 186 ? 5.258 6.402 1.225 1.00 91.94 186 VAL A CA 1
ATOM 1451 C C . VAL A 1 186 ? 4.727 5.462 2.311 1.00 91.94 186 VAL A C 1
ATOM 1453 O O . VAL A 1 186 ? 3.802 5.844 3.025 1.00 91.94 186 VAL A O 1
ATOM 1456 N N . LEU A 1 187 ? 5.346 4.290 2.505 1.00 93.88 187 LEU A N 1
ATOM 1457 C CA . LEU A 1 187 ? 5.014 3.365 3.597 1.00 93.88 187 LEU A CA 1
ATOM 1458 C C . LEU A 1 187 ? 5.130 4.051 4.962 1.00 93.88 187 LEU A C 1
ATOM 1460 O O . LEU A 1 187 ? 4.212 3.982 5.775 1.00 93.88 187 LEU A O 1
ATOM 1464 N N . GLN A 1 188 ? 6.236 4.755 5.197 1.00 93.06 188 GLN A N 1
ATOM 1465 C CA . GLN A 1 188 ? 6.473 5.459 6.455 1.00 93.06 188 GLN A CA 1
ATOM 1466 C C . GLN A 1 188 ? 5.475 6.604 6.677 1.00 93.06 188 GLN A C 1
ATOM 1468 O O . GLN A 1 188 ? 5.005 6.798 7.796 1.00 93.06 188 GLN A O 1
ATOM 1473 N N . MET A 1 189 ? 5.130 7.346 5.621 1.00 91.25 189 MET A N 1
ATOM 1474 C CA . MET A 1 189 ? 4.121 8.410 5.678 1.00 91.25 189 MET A CA 1
ATOM 1475 C C . MET A 1 189 ? 2.724 7.864 5.985 1.00 91.25 189 MET A C 1
ATOM 1477 O O . MET A 1 189 ? 1.990 8.473 6.762 1.00 91.25 189 MET A O 1
ATOM 1481 N N . ALA A 1 190 ? 2.353 6.740 5.371 1.00 92.88 190 ALA A N 1
ATOM 1482 C CA . ALA A 1 190 ? 1.062 6.099 5.586 1.00 92.88 190 ALA A CA 1
ATOM 1483 C C . ALA A 1 190 ? 0.948 5.514 7.002 1.00 92.88 190 ALA A C 1
ATOM 1485 O O . ALA A 1 190 ? -0.086 5.676 7.640 1.00 92.88 190 ALA A O 1
ATOM 1486 N N . ALA A 1 191 ? 2.027 4.921 7.521 1.00 92.62 191 ALA A N 1
ATOM 1487 C CA . ALA A 1 191 ? 2.083 4.357 8.870 1.00 92.62 191 ALA A CA 1
ATOM 1488 C C . ALA A 1 191 ? 2.090 5.406 10.000 1.00 92.62 191 ALA A C 1
ATOM 1490 O O . ALA A 1 191 ? 1.815 5.076 11.148 1.00 92.62 191 ALA A O 1
ATOM 1491 N N . ALA A 1 192 ? 2.425 6.666 9.709 1.00 87.50 192 ALA A N 1
ATOM 1492 C CA . ALA A 1 192 ? 2.465 7.742 10.703 1.00 87.50 192 ALA A CA 1
ATOM 1493 C C . ALA A 1 192 ? 1.091 8.398 10.979 1.00 87.50 192 ALA A C 1
ATOM 1495 O O . ALA A 1 192 ? 1.051 9.454 11.616 1.00 87.50 192 ALA A O 1
ATOM 1496 N N . ARG A 1 193 ? -0.007 7.831 10.461 1.00 68.75 193 ARG A N 1
ATOM 1497 C CA . ARG A 1 193 ? -1.367 8.388 10.540 1.00 68.75 193 ARG A CA 1
ATOM 1498 C C . ARG A 1 193 ? -2.253 7.739 11.592 1.00 68.75 193 ARG A C 1
ATOM 1500 O O . ARG A 1 193 ? -2.104 6.525 11.837 1.00 68.75 193 ARG A O 1
#

pLDDT: mean 76.88, std 21.14, range [34.59, 97.56]

Sequence (193 aa):
METSKSLIIALVPPQQSALLGELPADRELLWPANTLGSVLLQPPPSLPSPNRLTLLYLKPIISEIEHPHQHQHQHQAGLLNLPSIFQNFGCRVLEVDDLEQAGLLRRVWHPDVAVLDPMIPDPDAYFQALSRIPELTSLPLITLTMAATQAAHEQVSLTVFPCLVGETPWDTPEARDRMAAWLVQVLQMAAAR

Radius of gyration: 21.59 Å; chains: 1; bounding box: 40×69×41 Å

Secondary structure (DSSP, 8-state):
-----PPP-----GGGTTSS----TT------TTSSHHHHTSPPP-PPPGGG-EEEEE---------TT--SSSTTGGG--HHHHHHHTT-EEEEES-HHHHHHHHHHH--SEEEE-TT-S-HHHHHHHHTT-HHHHTS-EEE-SHHHHHHHHT-TT--EEE--GGGS---SHHHHHHHHHHHHHHHHHHHT-

Foldseek 3Di:
DDDDDDDDDDDDDPVCPVVPPDDPPPPPVPPPPPDDVVVVPDDPQDFDQLLPAEEEEADAPDDVPDDPPDPPLPPQLVVDPLVVLSVVSNHHYDYDHDLVVSLVCCVPVVGLAYEYRQPHPPLLVVLVVNLVRLSNLPHEYEYQAPNNQVSNVVRPSHNYDYLVVSVPGPPDPVSVVVSSVVVSVSSRVRSSD